Protein AF-A0A535B1X2-F1 (afdb_monomer_lite)

Structure (mmCIF, N/CA/C/O backbone):
data_AF-A0A535B1X2-F1
#
_entry.id   AF-A0A535B1X2-F1
#
loop_
_atom_site.group_PDB
_atom_site.id
_atom_site.type_symbol
_atom_site.label_atom_id
_atom_site.label_alt_id
_atom_site.label_comp_id
_atom_site.label_asym_id
_atom_site.label_entity_id
_atom_site.label_seq_id
_atom_site.pdbx_PDB_ins_code
_atom_site.Cartn_x
_atom_site.Cartn_y
_atom_site.Cartn_z
_atom_site.occupancy
_atom_site.B_iso_or_equiv
_atom_site.auth_seq_id
_atom_site.auth_comp_id
_atom_site.auth_asym_id
_atom_site.auth_atom_id
_atom_site.pdbx_PDB_model_num
ATOM 1 N N . MET A 1 1 ? 29.836 16.258 13.576 1.00 30.58 1 MET A N 1
ATOM 2 C CA . MET A 1 1 ? 28.555 16.987 13.511 1.00 30.58 1 MET A CA 1
ATOM 3 C C . MET A 1 1 ? 27.485 15.928 13.637 1.00 30.58 1 MET A C 1
ATOM 5 O O . MET A 1 1 ? 27.373 15.105 12.743 1.00 30.58 1 MET A O 1
ATOM 9 N N . ASP A 1 2 ? 26.853 15.843 14.806 1.00 29.33 2 ASP A N 1
ATOM 10 C CA . ASP A 1 2 ? 25.882 14.792 15.106 1.00 29.33 2 ASP A CA 1
ATOM 11 C C . ASP A 1 2 ? 24.628 14.967 14.247 1.00 29.33 2 ASP A C 1
ATOM 13 O O . ASP A 1 2 ? 23.890 15.942 14.408 1.00 29.33 2 ASP A O 1
ATOM 17 N N . ASP A 1 3 ? 24.378 14.000 13.364 1.00 29.58 3 ASP A N 1
ATOM 18 C CA . ASP A 1 3 ? 23.101 13.832 12.674 1.00 29.58 3 ASP A CA 1
ATOM 19 C C . ASP A 1 3 ? 22.027 13.481 13.708 1.00 29.58 3 ASP A C 1
ATOM 21 O O . ASP A 1 3 ? 21.724 12.315 13.986 1.00 29.58 3 ASP A O 1
ATOM 25 N N . ARG A 1 4 ? 21.431 14.511 14.312 1.00 31.84 4 ARG A N 1
ATOM 26 C CA . ARG A 1 4 ? 20.201 14.376 15.093 1.00 31.84 4 ARG A CA 1
ATOM 27 C C . ARG A 1 4 ? 19.074 13.991 14.138 1.00 31.84 4 ARG A C 1
ATOM 29 O O . ARG A 1 4 ? 18.339 14.842 13.647 1.00 31.84 4 ARG A O 1
ATOM 36 N N . LYS A 1 5 ? 18.933 12.689 13.875 1.00 33.06 5 LYS A N 1
ATOM 37 C CA . LYS A 1 5 ? 17.772 12.110 13.190 1.00 33.06 5 LYS A CA 1
ATOM 38 C C . LYS A 1 5 ? 16.528 12.388 14.031 1.00 33.06 5 LYS A C 1
ATOM 40 O O . LYS A 1 5 ? 16.243 11.679 14.995 1.00 33.06 5 LYS A O 1
ATOM 45 N N . LEU A 1 6 ? 15.804 13.449 13.682 1.00 30.48 6 LEU A N 1
ATOM 46 C CA . LEU A 1 6 ? 14.507 13.769 14.267 1.00 30.48 6 LEU A CA 1
ATOM 47 C C . LEU A 1 6 ? 13.565 12.587 14.013 1.00 30.48 6 LEU A C 1
ATOM 49 O O . LEU A 1 6 ? 13.223 12.265 12.876 1.00 30.48 6 LEU A O 1
ATOM 53 N N . SER A 1 7 ? 13.176 11.899 15.084 1.00 39.72 7 SER A N 1
ATOM 54 C CA . SER A 1 7 ? 12.207 10.807 15.006 1.00 39.72 7 SER A CA 1
ATOM 55 C C . SER A 1 7 ? 10.840 11.357 14.583 1.00 39.72 7 SER A C 1
ATOM 57 O O . SER A 1 7 ? 10.452 12.440 15.019 1.00 39.72 7 SER A O 1
ATOM 59 N N . ARG A 1 8 ? 10.064 10.584 13.807 1.00 51.12 8 ARG A N 1
ATOM 60 C CA . ARG A 1 8 ? 8.679 10.904 13.382 1.00 51.12 8 ARG A CA 1
ATOM 61 C C . ARG A 1 8 ? 7.787 11.383 14.544 1.00 51.12 8 ARG A C 1
ATOM 63 O O . ARG A 1 8 ? 6.923 12.236 14.364 1.00 51.12 8 ARG A O 1
ATOM 70 N N . ARG A 1 9 ? 8.057 10.899 15.764 1.00 41.03 9 ARG A N 1
ATOM 71 C CA . ARG A 1 9 ? 7.376 11.305 17.007 1.00 41.03 9 ARG A CA 1
ATOM 72 C C . ARG A 1 9 ? 7.639 12.759 17.416 1.00 41.03 9 ARG A C 1
ATOM 74 O O . ARG A 1 9 ? 6.798 13.353 18.078 1.00 41.03 9 ARG A O 1
ATOM 81 N N . GLN A 1 10 ? 8.790 13.330 17.064 1.00 32.81 10 GLN A N 1
ATOM 82 C CA . GLN A 1 10 ? 9.128 14.723 17.370 1.00 32.81 10 GLN A CA 1
ATOM 83 C C . GLN A 1 10 ? 8.501 15.705 16.376 1.00 32.81 10 GLN A C 1
ATOM 85 O O . GLN A 1 10 ? 8.113 16.790 16.791 1.00 32.81 10 GLN A O 1
ATOM 90 N N . LEU A 1 11 ? 8.304 15.303 15.115 1.00 39.34 11 LEU A N 1
ATOM 91 C CA . LEU A 1 11 ? 7.596 16.112 14.113 1.00 39.34 11 LEU A CA 1
ATOM 92 C C . LEU A 1 11 ? 6.110 16.285 14.462 1.00 39.34 11 LEU A C 1
ATOM 94 O O . LEU A 1 11 ? 5.593 17.395 14.420 1.00 39.34 11 LEU A O 1
ATOM 98 N N . LEU A 1 12 ? 5.447 15.220 14.923 1.00 39.75 12 LEU A N 1
ATOM 99 C CA . LEU A 1 12 ? 4.053 15.297 15.383 1.00 39.75 12 LEU A CA 1
ATOM 100 C C . LEU A 1 12 ? 3.889 16.081 16.697 1.00 39.75 12 LEU A C 1
ATOM 102 O O . LEU A 1 12 ? 2.833 16.655 16.934 1.00 39.75 12 LEU A O 1
ATOM 106 N N . LYS A 1 13 ? 4.932 16.155 17.536 1.00 36.53 13 LYS A N 1
ATOM 107 C CA . LYS A 1 13 ? 4.948 17.030 18.724 1.00 36.53 13 LYS A CA 1
ATOM 108 C C . LYS A 1 13 ? 5.249 18.497 18.390 1.00 36.53 13 LYS A C 1
ATOM 110 O O . LYS A 1 13 ? 4.891 19.369 19.173 1.00 36.53 13 LYS A O 1
ATOM 115 N N . ALA A 1 14 ? 5.897 18.765 17.257 1.00 34.00 14 ALA A N 1
ATOM 116 C CA . ALA A 1 14 ? 6.266 20.108 16.812 1.00 34.00 14 ALA A CA 1
ATOM 117 C C . ALA A 1 14 ? 5.193 20.791 15.942 1.00 34.00 14 ALA A C 1
ATOM 119 O O . ALA A 1 14 ? 5.290 21.990 15.708 1.00 34.00 14 ALA A O 1
ATOM 120 N N . ALA A 1 15 ? 4.137 20.078 15.530 1.00 42.81 15 ALA A N 1
ATOM 121 C CA . ALA A 1 15 ? 3.046 20.610 14.701 1.00 42.81 15 ALA A CA 1
ATOM 122 C C . ALA A 1 15 ? 2.224 21.754 15.350 1.00 42.81 15 ALA A C 1
ATOM 124 O O . ALA A 1 15 ? 1.310 22.283 14.727 1.00 42.81 15 ALA A O 1
ATOM 125 N N . GLY A 1 16 ? 2.562 22.166 16.578 1.00 38.59 16 GLY A N 1
ATOM 126 C CA . GLY A 1 16 ? 2.043 23.377 17.215 1.00 38.59 16 GLY A CA 1
ATOM 127 C C . GLY A 1 16 ? 2.745 24.680 16.810 1.00 38.59 16 GLY A C 1
ATOM 128 O O . GLY A 1 16 ? 2.289 25.744 17.216 1.00 38.59 16 GLY A O 1
ATOM 129 N N . ALA A 1 17 ? 3.834 24.653 16.035 1.00 35.62 17 ALA A N 1
ATOM 130 C CA . ALA A 1 17 ? 4.477 25.881 15.572 1.00 35.62 17 ALA A CA 1
ATOM 131 C C . ALA A 1 17 ? 5.267 25.681 14.269 1.00 35.62 17 ALA A C 1
ATOM 133 O O . ALA A 1 17 ? 6.119 24.804 14.184 1.00 35.62 17 ALA A O 1
ATOM 134 N N . LEU A 1 18 ? 5.050 26.615 13.335 1.00 34.00 18 LEU A N 1
ATOM 135 C CA . LEU A 1 18 ? 5.799 26.894 12.100 1.00 34.00 18 LEU A CA 1
ATOM 136 C C . LEU A 1 18 ? 5.332 26.169 10.828 1.00 34.00 18 LEU A C 1
ATOM 138 O O . LEU A 1 18 ? 5.252 24.948 10.736 1.00 34.00 18 LEU A O 1
ATOM 142 N N . GLY A 1 19 ? 5.029 27.000 9.828 1.00 36.72 19 GLY A N 1
ATOM 143 C CA . GLY A 1 19 ? 4.620 26.596 8.495 1.00 36.72 19 GLY A CA 1
ATOM 144 C C . GLY A 1 19 ? 5.761 26.075 7.619 1.00 36.72 19 GLY A C 1
ATOM 145 O O . GLY A 1 19 ? 6.931 26.376 7.827 1.00 36.72 19 GLY A O 1
ATOM 146 N N . VAL A 1 20 ? 5.322 25.352 6.586 1.00 42.34 20 VAL A N 1
ATOM 147 C CA . VAL A 1 20 ? 6.020 24.919 5.364 1.00 42.34 20 VAL A CA 1
ATOM 148 C C . VAL A 1 20 ? 7.210 23.966 5.544 1.00 42.34 20 VAL A C 1
ATOM 150 O O . VAL A 1 20 ? 8.355 24.382 5.660 1.00 42.34 20 VAL A O 1
ATOM 153 N N . ALA A 1 21 ? 6.932 22.668 5.389 1.00 30.30 21 ALA A N 1
ATOM 154 C CA . ALA A 1 21 ? 7.736 21.740 4.588 1.00 30.30 21 ALA A CA 1
ATOM 155 C C . ALA A 1 21 ? 6.908 20.469 4.336 1.00 30.30 21 ALA A C 1
ATOM 157 O O . ALA A 1 21 ? 6.661 19.694 5.258 1.00 30.30 21 ALA A O 1
ATOM 158 N N . ALA A 1 22 ? 6.480 20.243 3.091 1.00 32.50 22 ALA A N 1
ATOM 159 C CA . ALA A 1 22 ? 5.973 18.948 2.643 1.00 32.50 22 ALA A CA 1
ATOM 160 C C . ALA A 1 22 ? 7.153 17.962 2.576 1.00 32.50 22 ALA A C 1
ATOM 162 O O . ALA A 1 22 ? 7.674 17.647 1.510 1.00 32.50 22 ALA A O 1
ATOM 163 N N . ALA A 1 23 ? 7.652 17.543 3.737 1.00 30.94 23 ALA A N 1
ATOM 164 C CA . ALA A 1 23 ? 8.520 16.385 3.820 1.00 30.94 23 ALA A CA 1
ATOM 165 C C . ALA A 1 23 ? 7.641 15.166 3.538 1.00 30.94 23 ALA A C 1
ATOM 167 O O . ALA A 1 23 ? 6.628 14.990 4.212 1.00 30.94 23 ALA A O 1
ATOM 168 N N . ALA A 1 24 ? 8.016 14.379 2.527 1.00 34.03 24 ALA A N 1
ATOM 169 C CA . ALA A 1 24 ? 7.374 13.131 2.134 1.00 34.03 24 ALA A CA 1
ATOM 170 C C . ALA A 1 24 ? 7.244 12.186 3.339 1.00 34.03 24 ALA A C 1
ATOM 172 O O . ALA A 1 24 ? 8.137 11.410 3.679 1.00 34.03 24 ALA A O 1
ATOM 173 N N . LEU A 1 25 ? 6.133 12.321 4.045 1.00 36.22 25 LEU A N 1
ATOM 174 C CA . LEU A 1 25 ? 5.546 11.254 4.817 1.00 36.22 25 LEU A CA 1
ATOM 175 C C . LEU A 1 25 ? 4.681 10.546 3.780 1.00 36.22 25 LEU A C 1
ATOM 177 O O . LEU A 1 25 ? 3.881 11.222 3.140 1.00 36.22 25 LEU A O 1
ATOM 181 N N . ASP A 1 26 ? 4.903 9.249 3.574 1.00 40.12 26 ASP A N 1
ATOM 182 C CA . ASP A 1 26 ? 4.067 8.381 2.738 1.00 40.12 26 ASP A CA 1
ATOM 183 C C . ASP A 1 26 ? 3.015 7.752 3.665 1.00 40.12 26 ASP A C 1
ATOM 185 O O . ASP A 1 26 ? 3.270 6.691 4.238 1.00 40.12 26 ASP A O 1
ATOM 189 N N . PRO A 1 27 ? 1.890 8.425 3.948 1.00 47.66 27 PRO A N 1
ATOM 190 C CA . PRO A 1 27 ? 0.829 7.851 4.741 1.00 47.66 27 PRO A CA 1
ATOM 191 C C . PRO A 1 27 ? 0.076 6.835 3.886 1.00 47.66 27 PRO A C 1
ATOM 193 O O . PRO A 1 27 ? -0.460 7.115 2.815 1.00 47.66 27 PRO A O 1
ATOM 196 N N . ILE A 1 28 ? 0.014 5.626 4.394 1.00 49.72 28 ILE A N 1
ATOM 197 C CA . ILE A 1 28 ? -0.879 4.585 3.932 1.00 49.72 28 ILE A CA 1
ATOM 198 C C . ILE A 1 28 ? -1.990 4.499 4.971 1.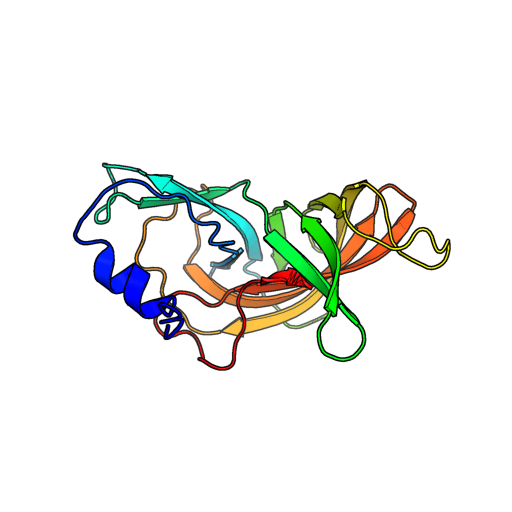00 49.72 28 ILE A C 1
ATOM 200 O O . ILE A 1 28 ? -1.745 4.652 6.168 1.00 49.72 28 ILE A O 1
ATOM 204 N N . LYS A 1 29 ? -3.234 4.296 4.542 1.00 53.19 29 LYS A N 1
ATOM 205 C CA . LYS A 1 29 ? -4.372 4.101 5.451 1.00 53.19 29 LYS A CA 1
ATOM 206 C C . LYS A 1 29 ? -5.138 2.854 5.057 1.00 53.19 29 LYS A C 1
ATOM 208 O O . LYS A 1 29 ? -5.422 2.653 3.880 1.00 53.19 29 LYS A O 1
ATOM 213 N N . ALA A 1 30 ? -5.495 2.052 6.055 1.00 48.06 30 ALA A N 1
ATOM 214 C CA . ALA A 1 30 ? -6.520 1.027 5.937 1.00 48.06 30 ALA A CA 1
ATOM 215 C C . ALA A 1 30 ? -7.694 1.422 6.843 1.00 48.06 30 ALA A C 1
ATOM 217 O O . ALA A 1 30 ? -7.479 1.828 7.980 1.00 48.06 30 ALA A O 1
ATOM 218 N N . PHE A 1 31 ? -8.924 1.331 6.358 1.00 50.84 31 PHE A N 1
ATOM 219 C CA . PHE A 1 31 ? -10.140 1.596 7.125 1.00 50.84 31 PHE A CA 1
ATOM 220 C C . PHE A 1 31 ? -10.906 0.291 7.278 1.00 50.84 31 PHE A C 1
ATOM 222 O O . PHE A 1 31 ? -11.159 -0.366 6.273 1.00 50.84 31 PHE A O 1
ATOM 229 N N . ALA A 1 32 ? -11.250 -0.087 8.507 1.00 44.78 32 ALA A N 1
ATOM 230 C CA . ALA A 1 32 ? -12.113 -1.225 8.795 1.00 44.78 32 ALA A CA 1
ATOM 231 C C . ALA A 1 32 ? -13.520 -0.707 9.126 1.00 44.78 32 ALA A C 1
ATOM 233 O O . ALA A 1 32 ? -13.666 0.211 9.931 1.00 44.78 32 ALA A O 1
ATOM 234 N N . ASP A 1 33 ? -14.537 -1.257 8.469 1.00 47.03 33 ASP A N 1
ATOM 235 C CA . ASP A 1 33 ? -15.943 -1.006 8.788 1.00 47.03 33 ASP A CA 1
ATOM 236 C C . ASP A 1 33 ? -16.447 -2.104 9.739 1.00 47.03 33 ASP A C 1
ATOM 238 O O . ASP A 1 33 ? -16.290 -3.296 9.442 1.00 47.03 33 ASP A O 1
ATOM 242 N N . ASP A 1 34 ? -16.992 -1.702 10.888 1.00 43.97 34 ASP A N 1
ATOM 243 C CA . ASP A 1 34 ? -17.413 -2.592 11.973 1.00 43.97 34 ASP A CA 1
ATOM 244 C C . ASP A 1 34 ? -18.949 -2.670 12.022 1.00 43.97 34 ASP A C 1
ATOM 246 O O . ASP A 1 34 ? -19.592 -1.921 12.753 1.00 43.97 34 ASP A O 1
ATOM 250 N N . ASP A 1 35 ? -19.533 -3.607 11.269 1.00 41.91 35 ASP A N 1
ATOM 251 C CA . ASP A 1 35 ? -20.857 -4.171 11.564 1.00 41.91 35 ASP A CA 1
ATOM 252 C C . ASP A 1 35 ? -20.934 -5.635 11.073 1.00 41.91 35 ASP A C 1
ATOM 254 O O . ASP A 1 35 ? -20.364 -6.013 10.039 1.00 41.91 35 ASP A O 1
ATOM 258 N N . GLU A 1 36 ? -21.549 -6.506 11.876 1.00 42.25 36 GLU A N 1
ATOM 259 C CA . GLU A 1 36 ? -21.380 -7.963 11.801 1.00 42.25 36 GLU A CA 1
ATOM 260 C C . GLU A 1 36 ? -21.897 -8.589 10.490 1.00 42.25 36 GLU A C 1
ATOM 262 O O . GLU A 1 36 ? -23.088 -8.578 10.184 1.00 42.25 36 GLU A O 1
ATOM 267 N N . GLY A 1 37 ? -20.983 -9.236 9.750 1.00 41.19 37 GLY A N 1
ATOM 268 C CA . GLY A 1 37 ? -21.324 -10.212 8.709 1.00 41.19 37 GLY A CA 1
ATOM 269 C C . GLY A 1 37 ? -20.895 -9.908 7.269 1.00 41.19 37 GLY A C 1
ATOM 270 O O . GLY A 1 37 ? -21.450 -10.527 6.371 1.00 41.19 37 GLY A O 1
ATOM 271 N N . SER A 1 38 ? -19.953 -8.987 7.010 1.00 52.22 38 SER A N 1
ATOM 272 C CA . SER A 1 38 ? -19.003 -8.959 5.855 1.00 52.22 38 SER A CA 1
ATOM 273 C C . SER A 1 38 ? -18.480 -7.548 5.525 1.00 52.22 38 SER A C 1
ATOM 275 O O . SER A 1 38 ? -18.387 -7.175 4.353 1.00 52.22 38 SER A O 1
ATOM 277 N N . GLY A 1 39 ? -18.101 -6.762 6.540 1.00 76.06 39 GLY A N 1
ATOM 278 C CA . GLY A 1 39 ? -17.464 -5.456 6.337 1.00 76.06 39 GLY A CA 1
ATOM 279 C C . GLY A 1 39 ? -16.292 -5.516 5.347 1.00 76.06 39 GLY A C 1
ATOM 280 O O . GLY A 1 39 ? -15.582 -6.527 5.231 1.00 76.06 39 GLY A O 1
ATOM 281 N N . ARG A 1 40 ? -16.101 -4.438 4.583 1.00 86.62 40 ARG A N 1
ATOM 282 C CA . ARG A 1 40 ? -14.964 -4.290 3.667 1.00 86.62 40 ARG A CA 1
ATOM 283 C C . ARG A 1 40 ? -13.910 -3.413 4.318 1.00 86.62 40 ARG A C 1
ATOM 285 O O . ARG A 1 40 ? -14.228 -2.458 5.014 1.00 86.62 40 ARG A O 1
ATOM 292 N N . VAL A 1 41 ? -12.654 -3.729 4.048 1.00 90.62 41 VAL A N 1
ATOM 293 C CA . VAL A 1 41 ? -11.543 -2.834 4.332 1.00 90.62 41 VAL A CA 1
ATOM 294 C C . VAL A 1 41 ? -11.285 -1.999 3.093 1.00 90.62 41 VAL A C 1
ATOM 296 O O . VAL A 1 41 ? -11.097 -2.559 2.009 1.00 90.62 41 VAL A O 1
ATOM 299 N N . SER A 1 42 ? -11.275 -0.679 3.253 1.00 91.12 42 SER A N 1
ATOM 300 C CA . SER A 1 42 ? -10.815 0.257 2.228 1.00 91.12 42 SER A CA 1
ATOM 301 C C . SER A 1 42 ? -9.350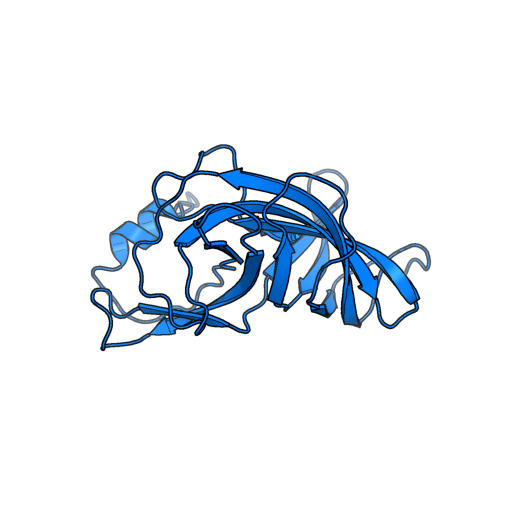 0.581 2.478 1.00 91.12 42 SER A C 1
ATOM 303 O O . SER A 1 42 ? -8.967 0.888 3.606 1.00 91.12 42 SER A O 1
ATOM 305 N N . TRP A 1 43 ? -8.512 0.473 1.454 1.00 91.25 43 TRP A N 1
ATOM 306 C CA . TRP A 1 43 ? -7.101 0.837 1.534 1.00 91.25 43 TRP A CA 1
ATOM 307 C C . TRP A 1 43 ? -6.804 1.947 0.537 1.00 91.25 43 TRP A C 1
ATOM 309 O O . TRP A 1 43 ? -7.338 1.953 -0.573 1.00 91.25 43 TRP A O 1
ATOM 319 N N . ASP A 1 44 ? -5.941 2.876 0.932 1.00 91.31 44 ASP A N 1
ATOM 320 C CA . ASP A 1 44 ? -5.530 4.000 0.099 1.00 91.31 44 ASP A CA 1
ATOM 321 C C . ASP A 1 44 ? -4.101 4.427 0.446 1.00 91.31 44 ASP A C 1
ATOM 323 O O . ASP A 1 44 ? -3.683 4.423 1.611 1.00 91.31 44 ASP A O 1
ATOM 327 N N . ILE A 1 45 ? -3.351 4.791 -0.585 1.00 92.75 45 ILE A N 1
ATOM 328 C CA . ILE A 1 45 ? -2.098 5.520 -0.460 1.00 92.75 45 ILE A CA 1
ATOM 329 C C . ILE A 1 45 ? -2.458 6.999 -0.501 1.00 92.75 45 ILE A C 1
ATOM 331 O O . ILE A 1 45 ? -2.770 7.534 -1.562 1.00 92.75 45 ILE A O 1
ATOM 335 N N . ILE A 1 46 ? -2.441 7.656 0.655 1.00 89.50 46 ILE A N 1
ATOM 336 C CA . ILE A 1 46 ? -3.116 8.941 0.839 1.00 89.50 46 ILE A CA 1
ATOM 337 C C . ILE A 1 46 ? -2.163 10.130 0.716 1.00 89.50 46 ILE A C 1
ATOM 339 O O . ILE A 1 46 ? -0.944 9.995 0.779 1.00 89.50 46 ILE A O 1
ATOM 343 N N . ASN A 1 47 ? -2.733 11.327 0.608 1.00 88.62 47 ASN A N 1
ATOM 344 C CA . ASN A 1 47 ? -2.050 12.593 0.858 1.00 88.62 47 ASN A CA 1
ATOM 345 C C . ASN A 1 47 ? -2.587 13.251 2.130 1.00 88.62 47 ASN A C 1
ATOM 347 O O . ASN A 1 47 ? -3.776 13.163 2.439 1.00 88.62 47 ASN A O 1
ATOM 351 N N . VAL A 1 48 ? -1.718 13.960 2.847 1.00 88.94 48 VAL A N 1
ATOM 352 C CA . VAL A 1 48 ? -2.137 14.860 3.928 1.00 88.94 48 VAL A CA 1
ATOM 353 C C . VAL A 1 48 ? -2.153 16.278 3.382 1.00 88.94 48 VAL A C 1
ATOM 355 O O . VAL A 1 48 ? -1.136 16.780 2.906 1.00 88.94 48 VAL A O 1
ATOM 358 N N . VAL A 1 49 ? -3.310 16.920 3.462 1.00 87.75 49 VAL A N 1
ATOM 359 C CA . VAL A 1 49 ? -3.531 18.292 3.003 1.00 87.75 49 VAL A CA 1
ATOM 360 C C . VAL A 1 49 ? -3.901 19.192 4.172 1.00 87.75 49 VAL A C 1
ATOM 362 O O . VAL A 1 49 ? -4.445 18.735 5.179 1.00 87.75 49 VAL A O 1
ATOM 365 N N . ALA A 1 50 ? -3.606 20.482 4.036 1.00 91.00 50 ALA A N 1
ATOM 366 C CA . ALA A 1 50 ? -4.092 21.482 4.972 1.00 91.00 50 ALA A CA 1
ATOM 367 C C . ALA A 1 50 ? -5.597 21.704 4.765 1.00 91.00 50 ALA A C 1
ATOM 369 O O . ALA A 1 50 ? -6.051 21.918 3.643 1.00 91.00 50 ALA A O 1
ATOM 370 N N . ASP A 1 51 ? -6.353 21.676 5.856 1.00 87.62 51 ASP A N 1
ATOM 371 C CA . ASP A 1 51 ? -7.788 21.938 5.886 1.00 87.62 51 ASP A CA 1
ATOM 372 C C . ASP A 1 51 ? -8.139 22.664 7.189 1.00 87.62 51 ASP A C 1
ATOM 374 O O . ASP A 1 51 ? -8.221 22.062 8.263 1.00 87.62 51 ASP A O 1
ATOM 378 N N . ALA A 1 52 ? -8.352 23.977 7.084 1.00 88.88 52 ALA A N 1
ATOM 379 C CA . ALA A 1 52 ? -8.656 24.851 8.216 1.00 88.88 52 ALA A CA 1
ATOM 380 C C . ALA A 1 52 ? -10.005 24.539 8.892 1.00 88.88 52 ALA A C 1
ATOM 382 O O . ALA A 1 52 ? -10.266 25.037 9.984 1.00 88.88 52 ALA A O 1
ATOM 383 N N . THR A 1 53 ? -10.859 23.717 8.274 1.00 87.31 53 THR A N 1
ATOM 384 C CA . THR A 1 53 ? -12.127 23.280 8.874 1.00 87.31 53 THR A CA 1
ATOM 385 C C . THR A 1 53 ? -11.947 22.121 9.858 1.00 87.31 53 THR A C 1
ATOM 387 O O . THR A 1 53 ? -12.869 21.809 10.613 1.00 87.31 53 THR A O 1
ATOM 390 N N . LYS A 1 54 ? -10.771 21.472 9.883 1.00 85.00 54 LYS A N 1
ATOM 391 C CA . LYS A 1 54 ? -10.469 20.363 10.800 1.00 85.00 54 LYS A CA 1
ATOM 392 C C . LYS A 1 54 ? -9.817 20.863 12.095 1.00 85.00 54 LYS A C 1
ATOM 394 O O . LYS A 1 54 ? -9.004 21.782 12.036 1.00 85.00 54 LYS A O 1
ATOM 399 N N . PRO A 1 55 ? -10.060 20.208 13.252 1.00 76.81 55 PRO A N 1
ATOM 400 C CA . PRO A 1 55 ? -9.507 20.621 14.551 1.00 76.81 55 PRO A CA 1
ATOM 401 C C . PRO A 1 55 ? -7.981 20.798 14.593 1.00 76.81 55 PRO A C 1
ATOM 403 O O . PRO A 1 55 ? -7.483 21.598 15.373 1.00 76.81 55 PRO A O 1
ATOM 406 N N . ASN A 1 56 ? -7.249 20.078 13.736 1.00 82.31 56 ASN A N 1
ATOM 407 C CA . ASN A 1 56 ? -5.785 20.120 13.654 1.00 82.31 56 ASN A CA 1
ATOM 408 C C . ASN A 1 56 ? -5.271 20.748 12.348 1.00 82.31 56 ASN A C 1
ATOM 410 O O . ASN A 1 56 ? -4.106 20.570 12.005 1.00 82.31 56 ASN A O 1
ATOM 414 N N . GLY A 1 57 ? -6.135 21.426 11.584 1.00 86.94 57 GLY A N 1
ATOM 415 C CA . GLY A 1 57 ? -5.766 22.076 10.324 1.00 86.94 57 GLY A CA 1
ATOM 416 C C . GLY A 1 57 ? -5.330 21.117 9.210 1.00 86.94 57 GLY A C 1
ATOM 417 O O . GLY A 1 57 ? -4.794 21.571 8.203 1.00 86.94 57 GLY A O 1
ATOM 418 N N . LEU A 1 58 ? -5.505 19.804 9.394 1.00 89.00 58 LEU A N 1
ATOM 419 C CA . LEU A 1 58 ? -5.030 18.753 8.498 1.00 89.00 58 LEU A CA 1
ATOM 420 C C . LEU A 1 58 ? -6.142 17.752 8.200 1.00 89.00 58 LEU A C 1
ATOM 422 O O . LEU A 1 58 ? -6.895 17.358 9.100 1.00 89.00 58 LEU A O 1
ATOM 426 N N . CYS A 1 59 ? -6.172 17.284 6.956 1.00 87.38 59 CYS A N 1
ATOM 427 C CA . CYS A 1 59 ? -7.028 16.194 6.530 1.00 87.38 59 CYS A CA 1
ATOM 428 C C . CYS A 1 59 ? -6.304 15.201 5.622 1.00 87.38 59 CYS A C 1
ATOM 430 O O . CYS A 1 59 ? -5.384 15.555 4.885 1.00 87.38 59 CYS A O 1
ATOM 432 N N . ILE A 1 60 ? -6.741 13.949 5.675 1.00 88.00 60 ILE A N 1
ATOM 433 C CA . ILE A 1 60 ? -6.291 12.875 4.792 1.00 88.00 60 ILE A CA 1
ATOM 434 C C . ILE A 1 60 ? -7.209 12.793 3.580 1.00 88.00 60 ILE A C 1
ATOM 436 O O . ILE A 1 60 ? -8.423 12.736 3.731 1.00 88.00 60 ILE A O 1
ATOM 440 N N . VAL A 1 61 ? -6.630 12.762 2.384 1.00 87.81 61 VAL A N 1
ATOM 441 C CA . VAL A 1 61 ? -7.346 12.621 1.111 1.00 87.81 61 VAL A CA 1
ATOM 442 C C . VAL A 1 61 ? -6.725 11.511 0.272 1.00 87.81 61 VAL A C 1
ATOM 444 O O . VAL A 1 61 ? -5.546 11.201 0.424 1.00 87.81 61 VAL A O 1
ATOM 447 N N . LYS A 1 62 ? -7.501 10.933 -0.645 1.00 87.50 62 LYS A N 1
ATOM 448 C CA . LYS A 1 62 ? -7.006 9.929 -1.594 1.00 87.50 62 LYS A CA 1
ATOM 449 C C . LYS A 1 62 ? -5.898 10.479 -2.506 1.00 87.50 62 LYS A C 1
ATOM 451 O O . LYS A 1 62 ? -5.779 11.693 -2.694 1.00 87.50 62 LYS A O 1
ATOM 456 N N . GLY A 1 63 ? -5.157 9.581 -3.157 1.00 86.06 63 GLY A N 1
ATOM 457 C CA . GLY A 1 63 ? -4.331 9.922 -4.327 1.00 86.06 63 GLY A CA 1
ATOM 458 C C . GLY A 1 63 ? -2.894 10.338 -4.014 1.00 86.06 63 GLY A C 1
ATOM 459 O O . GLY A 1 63 ? -2.300 11.127 -4.750 1.00 86.06 63 GLY A O 1
ATOM 460 N N . GLY A 1 64 ? -2.341 9.834 -2.920 1.00 91.62 64 GLY A N 1
ATOM 461 C CA . GLY A 1 64 ? -0.916 9.907 -2.633 1.00 91.62 64 GLY A CA 1
ATOM 462 C C . GLY A 1 64 ? -0.088 8.866 -3.370 1.00 91.62 64 GLY A C 1
ATOM 463 O O . GLY A 1 64 ? -0.556 8.127 -4.241 1.00 91.62 64 GLY A O 1
ATOM 464 N N . SER A 1 65 ? 1.186 8.827 -2.995 1.00 94.56 65 SER A N 1
ATOM 465 C CA . SER A 1 65 ? 2.169 7.874 -3.495 1.00 94.56 65 SER A CA 1
ATOM 466 C C . SER A 1 65 ? 3.007 7.332 -2.346 1.00 94.56 65 SER A C 1
ATOM 468 O O . SER A 1 65 ? 3.289 8.070 -1.408 1.00 94.56 65 SER A O 1
ATOM 470 N N . ALA A 1 66 ? 3.446 6.083 -2.447 1.00 94.81 66 ALA A N 1
ATOM 471 C CA . ALA A 1 66 ? 4.389 5.480 -1.517 1.00 94.81 66 ALA A CA 1
ATOM 472 C C . ALA A 1 66 ? 5.575 4.904 -2.282 1.00 94.81 66 ALA A C 1
ATOM 474 O O . ALA A 1 66 ? 5.434 4.477 -3.432 1.00 94.81 66 ALA A O 1
ATOM 475 N N . SER A 1 67 ? 6.749 4.899 -1.656 1.00 94.19 67 SER A N 1
ATOM 476 C CA . SER A 1 67 ? 7.954 4.318 -2.243 1.00 94.19 67 SER A CA 1
ATOM 477 C C . SER A 1 67 ? 8.545 3.182 -1.420 1.00 94.19 67 SER A C 1
ATOM 479 O O . SER A 1 67 ? 8.541 3.216 -0.192 1.00 94.19 67 SER A O 1
ATOM 481 N N . ALA A 1 68 ? 9.155 2.227 -2.114 1.00 92.56 68 ALA A N 1
ATOM 482 C CA . ALA A 1 68 ? 10.052 1.240 -1.530 1.00 92.56 68 ALA A CA 1
ATOM 483 C C . ALA A 1 68 ? 11.311 1.101 -2.379 1.00 92.56 68 ALA A C 1
ATOM 485 O O . ALA A 1 68 ? 11.312 1.371 -3.580 1.00 92.56 68 ALA A O 1
ATOM 486 N N . THR A 1 69 ? 12.393 0.677 -1.741 1.00 90.69 69 THR A N 1
ATOM 487 C CA . THR A 1 69 ? 13.705 0.592 -2.375 1.00 90.69 69 THR A CA 1
ATOM 488 C C . THR A 1 69 ? 14.239 -0.818 -2.207 1.00 90.69 69 THR A C 1
ATOM 490 O O . THR A 1 69 ? 14.271 -1.331 -1.085 1.00 90.69 69 THR A O 1
ATOM 493 N N . ALA A 1 70 ? 14.660 -1.447 -3.303 1.00 87.75 70 ALA A N 1
ATOM 494 C CA . ALA A 1 70 ? 15.418 -2.683 -3.211 1.00 87.75 70 ALA A CA 1
ATOM 495 C C . ALA A 1 70 ? 16.819 -2.367 -2.666 1.00 87.75 70 ALA A C 1
ATOM 497 O O . ALA A 1 70 ? 17.364 -1.280 -2.856 1.00 87.75 70 ALA A O 1
ATOM 498 N N . THR A 1 71 ? 17.364 -3.283 -1.868 1.00 82.31 71 THR A N 1
ATOM 499 C CA . THR A 1 71 ? 18.668 -3.074 -1.235 1.00 82.31 71 THR A CA 1
ATOM 500 C C . THR A 1 71 ? 19.593 -4.248 -1.483 1.00 82.31 71 THR A C 1
ATOM 502 O O . THR A 1 71 ? 19.193 -5.410 -1.409 1.00 82.31 71 THR A O 1
ATOM 505 N N . ASN A 1 72 ? 20.851 -3.917 -1.755 1.00 71.50 72 ASN A N 1
ATOM 506 C CA . ASN A 1 72 ? 21.886 -4.840 -2.185 1.00 71.50 72 ASN A CA 1
ATOM 507 C C . ASN A 1 72 ? 23.038 -4.794 -1.188 1.00 71.50 72 ASN A C 1
ATOM 509 O O . ASN A 1 72 ? 23.469 -3.708 -0.781 1.00 71.50 72 ASN A O 1
ATOM 513 N N . GLY A 1 73 ? 23.584 -5.960 -0.831 1.00 63.34 73 GLY A N 1
ATOM 514 C CA . GLY A 1 73 ? 24.768 -6.052 0.027 1.00 63.34 73 GLY A CA 1
ATOM 515 C C . GLY A 1 73 ? 24.619 -5.212 1.309 1.00 63.34 73 GLY A C 1
ATOM 516 O O . GLY A 1 73 ? 23.602 -5.351 1.985 1.00 63.34 73 GLY A O 1
ATOM 517 N N . PRO A 1 74 ? 25.575 -4.333 1.667 1.00 70.25 74 PRO A N 1
ATOM 518 C CA . PRO A 1 74 ? 25.515 -3.500 2.873 1.00 70.25 74 PRO A CA 1
ATOM 519 C C . PRO A 1 74 ? 24.491 -2.349 2.747 1.00 70.25 74 PRO A C 1
ATOM 521 O O . PRO A 1 74 ? 24.841 -1.177 2.870 1.00 70.25 74 PRO A O 1
ATOM 524 N N . HIS A 1 75 ? 23.223 -2.678 2.485 1.00 66.94 75 HIS A N 1
ATOM 525 C CA . HIS A 1 75 ? 22.084 -1.760 2.373 1.00 66.94 75 HIS A CA 1
ATOM 526 C C . HIS A 1 75 ? 22.227 -0.663 1.308 1.00 66.94 75 HIS A C 1
ATOM 528 O O . HIS A 1 75 ? 21.665 0.424 1.458 1.00 66.94 75 HIS A O 1
ATOM 534 N N . LYS A 1 76 ? 22.957 -0.919 0.215 1.00 76.44 76 LYS A N 1
ATOM 535 C CA . LYS A 1 76 ? 22.953 0.007 -0.922 1.00 76.44 76 LYS A CA 1
ATOM 536 C C . LYS A 1 76 ? 21.584 -0.042 -1.585 1.00 76.44 76 LYS A C 1
ATOM 538 O O . LYS A 1 76 ? 21.158 -1.103 -2.020 1.00 76.44 76 LYS A O 1
ATOM 543 N N . ALA A 1 77 ? 20.912 1.101 -1.621 1.00 74.44 77 ALA A N 1
ATOM 544 C CA . ALA A 1 77 ? 19.681 1.291 -2.367 1.00 74.44 77 ALA A CA 1
ATOM 545 C C . ALA A 1 77 ? 19.937 1.098 -3.867 1.00 74.44 77 ALA A C 1
ATOM 547 O O . ALA A 1 77 ? 20.746 1.827 -4.439 1.00 74.44 77 ALA A O 1
ATOM 548 N N . GLU A 1 78 ? 19.238 0.154 -4.485 1.00 81.75 78 GLU A N 1
ATOM 549 C CA . GLU A 1 78 ? 19.205 -0.033 -5.934 1.00 81.75 78 GLU A CA 1
ATOM 550 C C . GLU A 1 78 ? 17.769 -0.314 -6.352 1.00 81.75 78 GLU A C 1
ATOM 552 O O . GLU A 1 78 ? 17.128 -1.206 -5.810 1.00 81.75 78 GLU A O 1
ATOM 557 N N . GLY A 1 79 ? 17.249 0.437 -7.316 1.00 87.94 79 GLY A N 1
ATOM 558 C CA . GLY A 1 79 ? 15.854 0.341 -7.719 1.00 87.94 79 GLY A CA 1
ATOM 559 C C . GLY A 1 79 ? 14.905 0.906 -6.662 1.00 87.94 79 GLY A C 1
ATOM 560 O O . GLY A 1 79 ? 14.724 0.342 -5.583 1.00 87.94 79 GLY A O 1
ATOM 561 N N . ARG A 1 80 ? 14.230 2.003 -6.989 1.00 92.19 80 ARG A N 1
ATOM 562 C CA . ARG A 1 80 ? 13.138 2.545 -6.181 1.00 92.19 80 ARG A CA 1
ATOM 563 C C . ARG A 1 80 ? 11.835 2.396 -6.938 1.00 92.19 80 ARG A C 1
ATOM 565 O O . ARG A 1 80 ? 11.676 2.994 -7.999 1.00 92.19 80 ARG A O 1
ATOM 572 N N . ILE A 1 81 ? 10.907 1.634 -6.368 1.00 93.25 81 ILE A N 1
ATOM 573 C CA . ILE A 1 81 ? 9.527 1.587 -6.832 1.00 93.25 81 ILE A CA 1
ATOM 574 C C . ILE A 1 81 ? 8.723 2.689 -6.146 1.00 93.25 81 ILE A C 1
ATOM 576 O O . ILE A 1 81 ? 8.807 2.861 -4.932 1.00 93.25 81 ILE A O 1
ATOM 580 N N . THR A 1 82 ? 7.927 3.411 -6.923 1.00 96.12 82 THR A N 1
ATOM 581 C CA . THR A 1 82 ? 6.907 4.345 -6.447 1.00 96.12 82 THR A CA 1
ATOM 582 C C . THR A 1 82 ? 5.559 3.868 -6.956 1.00 96.12 82 THR A C 1
ATOM 584 O O . THR A 1 82 ? 5.419 3.604 -8.150 1.00 96.12 82 THR A O 1
ATOM 587 N N . VAL A 1 83 ? 4.563 3.766 -6.078 1.00 96.12 83 VAL A N 1
ATOM 588 C CA . VAL A 1 83 ? 3.203 3.367 -6.456 1.00 96.12 83 VAL A CA 1
ATOM 589 C C . VAL A 1 83 ? 2.165 4.346 -5.923 1.00 96.12 83 VAL A C 1
ATOM 591 O O . VAL A 1 83 ? 2.344 4.953 -4.870 1.00 96.12 83 VAL A O 1
ATOM 594 N N . THR A 1 84 ? 1.066 4.472 -6.655 1.00 97.06 84 THR A N 1
ATOM 595 C CA . THR A 1 84 ? -0.192 5.061 -6.178 1.00 97.06 84 THR A CA 1
ATOM 596 C C . THR A 1 84 ? -1.223 3.948 -6.054 1.00 97.06 84 THR A C 1
ATOM 598 O O . THR A 1 84 ? -1.012 2.848 -6.574 1.00 97.06 84 THR A O 1
ATOM 601 N N . GLY A 1 85 ? -2.348 4.203 -5.397 1.00 94.50 85 GLY A N 1
ATOM 602 C CA . GLY A 1 85 ? -3.489 3.309 -5.510 1.00 94.50 85 GLY A CA 1
ATOM 603 C C . GLY A 1 85 ? -4.417 3.315 -4.318 1.00 94.50 85 GLY A C 1
ATOM 604 O O . GLY A 1 85 ? -4.090 3.810 -3.244 1.00 94.50 85 GLY A O 1
ATOM 605 N N . HIS A 1 86 ? -5.582 2.738 -4.554 1.00 93.25 86 HIS A N 1
ATOM 606 C CA . HIS A 1 86 ? -6.606 2.501 -3.554 1.00 93.25 86 HIS A CA 1
ATOM 607 C C . HIS A 1 86 ? -7.440 1.293 -3.972 1.00 93.25 86 HIS A C 1
ATOM 609 O O . HIS A 1 86 ? -7.375 0.840 -5.122 1.00 93.25 86 HIS A O 1
ATOM 615 N N . GLY A 1 87 ? -8.246 0.773 -3.058 1.00 93.69 87 GLY A N 1
ATOM 616 C CA . GLY A 1 87 ? -9.133 -0.341 -3.340 1.00 93.69 87 GLY A CA 1
ATOM 617 C C . GLY A 1 87 ? -9.834 -0.859 -2.102 1.00 93.69 87 GLY A C 1
ATOM 618 O O . GLY A 1 87 ? -9.782 -0.260 -1.034 1.00 93.69 87 GLY A O 1
ATOM 619 N N . THR A 1 88 ? -10.492 -2.004 -2.249 1.00 93.62 88 THR A N 1
ATOM 620 C CA . THR A 1 88 ? -11.214 -2.628 -1.141 1.00 93.62 88 THR A CA 1
ATOM 621 C C . THR A 1 88 ? -11.066 -4.142 -1.151 1.00 93.62 88 THR A C 1
ATOM 623 O O . THR A 1 88 ? -10.960 -4.761 -2.213 1.00 93.62 88 THR A O 1
ATOM 626 N N . PHE A 1 89 ? -11.114 -4.761 0.022 1.00 94.25 89 PHE A N 1
ATOM 627 C CA . PHE A 1 89 ? -11.123 -6.215 0.185 1.00 94.25 89 PHE A CA 1
ATOM 628 C C . PHE A 1 89 ? -12.000 -6.627 1.380 1.00 94.25 89 PHE A C 1
ATOM 630 O O . PHE A 1 89 ? -12.361 -5.773 2.185 1.00 94.25 89 PHE A O 1
ATOM 637 N N . PRO A 1 90 ? -12.403 -7.903 1.516 1.00 92.25 90 PRO A N 1
ATOM 638 C CA . PRO A 1 90 ? -13.217 -8.336 2.651 1.00 92.25 90 PRO A CA 1
ATOM 639 C C . PRO A 1 90 ? -12.404 -8.289 3.946 1.00 92.25 90 PRO A C 1
ATOM 641 O O . PRO A 1 90 ? -11.244 -8.694 3.937 1.00 92.25 90 PRO A O 1
ATOM 644 N N . ASN A 1 91 ? -13.007 -7.877 5.060 1.00 90.38 91 ASN A N 1
ATOM 645 C CA . ASN A 1 91 ? -12.361 -7.883 6.374 1.00 90.38 91 ASN A CA 1
ATOM 646 C C . ASN A 1 91 ? -12.196 -9.322 6.912 1.00 90.38 91 ASN A C 1
ATOM 648 O O . ASN A 1 91 ? -12.924 -9.769 7.795 1.00 90.38 91 ASN A O 1
ATOM 652 N N . ALA A 1 92 ? -11.288 -10.094 6.313 1.00 87.94 92 ALA A N 1
ATOM 653 C CA . ALA A 1 92 ? -11.008 -11.477 6.673 1.00 87.94 92 ALA A CA 1
ATOM 654 C C . ALA A 1 92 ? -9.556 -11.844 6.342 1.00 87.94 92 ALA A C 1
ATOM 656 O O . ALA A 1 92 ? -9.091 -11.592 5.231 1.00 87.94 92 ALA A O 1
ATOM 657 N N . ASP A 1 93 ? -8.866 -12.516 7.267 1.00 90.19 93 ASP A N 1
ATOM 658 C CA . ASP A 1 93 ? -7.506 -13.023 7.040 1.00 90.19 93 ASP A CA 1
ATOM 659 C C . ASP A 1 93 ? -7.522 -14.337 6.242 1.00 90.19 93 ASP A C 1
ATOM 661 O O . ASP A 1 93 ? -7.271 -15.426 6.760 1.00 90.19 93 ASP A O 1
ATOM 665 N N . LYS A 1 94 ? -7.926 -14.257 4.973 1.00 88.50 94 LYS A N 1
ATOM 666 C CA . LYS A 1 94 ? -7.939 -15.396 4.048 1.00 88.50 94 LYS A CA 1
ATOM 667 C C . LYS A 1 94 ? -7.814 -14.942 2.602 1.00 88.50 94 LYS A C 1
ATOM 669 O O . LYS A 1 94 ? -8.221 -13.832 2.255 1.00 88.50 94 LYS A O 1
ATOM 674 N N . CYS A 1 95 ? -7.354 -15.851 1.743 1.00 95.12 95 CYS A N 1
ATOM 675 C CA . CYS A 1 95 ? -7.326 -15.606 0.308 1.00 95.12 95 CYS A CA 1
ATOM 676 C C . CYS A 1 95 ? -8.729 -15.275 -0.227 1.00 95.12 95 CYS A C 1
ATOM 678 O O . CYS A 1 95 ? -9.695 -15.994 0.049 1.00 95.12 95 CYS A O 1
ATOM 680 N N . SER A 1 96 ? -8.852 -14.204 -1.011 1.00 95.75 96 SER A N 1
ATOM 681 C CA . SER A 1 96 ? -10.126 -13.796 -1.607 1.00 95.75 96 SER A CA 1
ATOM 682 C C . SER A 1 96 ? -9.935 -13.050 -2.919 1.00 95.75 96 SER A C 1
ATOM 684 O O . SER A 1 96 ? -9.170 -12.095 -2.993 1.00 95.75 96 SER A O 1
ATOM 686 N N . LYS A 1 97 ? -10.711 -13.426 -3.940 1.00 96.31 97 LYS A N 1
ATOM 687 C CA . LYS A 1 97 ? -10.791 -12.703 -5.222 1.00 96.31 97 LYS A CA 1
ATOM 688 C C . LYS A 1 97 ? -11.831 -11.577 -5.222 1.00 96.31 97 LYS A C 1
ATOM 690 O O . LYS A 1 97 ? -11.951 -10.865 -6.211 1.00 96.31 97 LYS A O 1
ATOM 695 N N . ASN A 1 98 ? -12.597 -11.412 -4.139 1.00 94.38 98 ASN A N 1
ATOM 696 C CA . ASN A 1 98 ? -13.594 -10.344 -4.005 1.00 94.38 98 ASN A CA 1
ATOM 697 C C . ASN A 1 98 ? -12.922 -9.017 -3.613 1.00 94.38 98 ASN A C 1
ATOM 699 O O . ASN A 1 98 ? -13.124 -8.487 -2.518 1.00 94.38 98 ASN A O 1
ATOM 703 N N . VAL A 1 99 ? -12.083 -8.505 -4.503 1.00 95.94 99 VAL A N 1
ATOM 704 C CA . VAL A 1 99 ? -11.256 -7.322 -4.278 1.00 95.94 99 VAL A CA 1
ATOM 705 C C . VAL A 1 99 ? -11.451 -6.305 -5.389 1.00 95.94 99 VAL A C 1
ATOM 707 O O . VAL A 1 99 ? -11.788 -6.649 -6.519 1.00 95.94 99 VAL A O 1
ATOM 710 N N . THR A 1 100 ? -11.216 -5.043 -5.058 1.00 96.12 100 THR A N 1
ATOM 711 C CA . THR A 1 100 ? -11.047 -3.965 -6.028 1.00 96.12 100 THR A CA 1
ATOM 712 C C . THR A 1 100 ? -9.712 -3.284 -5.784 1.00 96.12 100 THR A C 1
ATOM 714 O O . THR A 1 100 ? -9.119 -3.405 -4.708 1.00 96.12 100 THR A O 1
ATOM 717 N N . GLY A 1 101 ? -9.263 -2.530 -6.776 1.00 95.19 101 GLY A N 1
ATOM 718 C CA . GLY A 1 101 ? -8.181 -1.581 -6.606 1.00 95.19 101 GLY A CA 1
ATOM 719 C C . GLY A 1 101 ? -7.067 -1.729 -7.615 1.00 95.19 101 GLY A C 1
ATOM 720 O O . GLY A 1 101 ? -7.069 -2.602 -8.487 1.00 95.19 101 GLY A O 1
ATOM 721 N N . GLY A 1 102 ? -6.104 -0.838 -7.476 1.00 96.69 102 GLY A N 1
ATOM 722 C CA . GLY A 1 102 ? -5.021 -0.666 -8.421 1.00 96.69 102 GLY A CA 1
ATOM 723 C C . GLY A 1 102 ? -4.488 0.751 -8.365 1.00 96.69 102 GLY A C 1
ATOM 724 O O . GLY A 1 102 ? -4.903 1.559 -7.533 1.00 96.69 102 GLY A O 1
ATOM 725 N N . GLY A 1 103 ? -3.581 1.046 -9.279 1.00 97.31 103 GLY A N 1
ATOM 726 C CA . GLY A 1 103 ? -2.974 2.358 -9.399 1.00 97.31 103 GLY A CA 1
ATOM 727 C C . GLY A 1 103 ? -1.839 2.350 -10.405 1.00 97.31 103 GLY A C 1
ATOM 728 O O . GLY A 1 103 ? -1.745 1.469 -11.265 1.00 97.31 103 GLY A O 1
ATOM 729 N N . THR A 1 104 ? -0.969 3.342 -10.290 1.00 97.88 104 THR A N 1
ATOM 730 C CA . THR A 1 104 ? 0.227 3.471 -11.121 1.00 97.88 104 THR A CA 1
ATOM 731 C C . THR A 1 104 ? 1.449 2.962 -10.376 1.00 97.88 104 THR A C 1
ATOM 733 O O . THR A 1 104 ? 1.498 2.989 -9.149 1.00 97.88 104 THR A O 1
ATOM 736 N N . TRP A 1 105 ? 2.464 2.543 -11.118 1.00 96.81 105 TRP A N 1
ATOM 737 C CA . TRP A 1 105 ? 3.780 2.210 -10.593 1.00 96.81 105 TRP A CA 1
ATOM 738 C C . TRP A 1 105 ? 4.868 2.774 -11.509 1.00 96.81 105 TRP A C 1
ATOM 740 O O . TRP A 1 105 ? 4.676 2.895 -12.722 1.00 96.81 105 TRP A O 1
ATOM 750 N N . SER A 1 106 ? 6.018 3.104 -10.938 1.00 95.62 106 SER A N 1
ATOM 751 C CA . SER A 1 106 ? 7.246 3.409 -11.668 1.00 95.62 106 SER A CA 1
ATOM 752 C C . SER A 1 106 ? 8.451 2.916 -10.885 1.00 95.62 106 SER A C 1
ATOM 754 O O . SER A 1 106 ? 8.450 2.943 -9.658 1.00 95.62 106 SER A O 1
ATOM 756 N N . ILE A 1 107 ? 9.471 2.447 -11.596 1.00 93.19 107 ILE A N 1
ATOM 757 C CA . ILE A 1 107 ? 10.754 2.051 -11.027 1.00 93.19 107 ILE A CA 1
ATOM 758 C C . ILE A 1 107 ? 11.836 2.932 -11.633 1.00 93.19 107 ILE A C 1
ATOM 760 O O . ILE A 1 107 ? 11.958 3.023 -12.854 1.00 93.19 107 ILE A O 1
ATOM 764 N N . VAL A 1 108 ? 12.610 3.568 -10.762 1.00 90.75 108 VAL A N 1
ATOM 765 C CA . VAL A 1 108 ? 13.796 4.359 -11.109 1.00 90.75 108 VAL A CA 1
ATOM 766 C C . VAL A 1 108 ? 15.038 3.718 -10.501 1.00 90.75 108 VAL A C 1
ATOM 768 O O . VAL A 1 108 ? 14.922 2.891 -9.597 1.00 90.75 108 VAL A O 1
ATOM 771 N N . ASP A 1 109 ? 16.220 4.083 -10.997 1.00 86.94 109 ASP A N 1
ATOM 77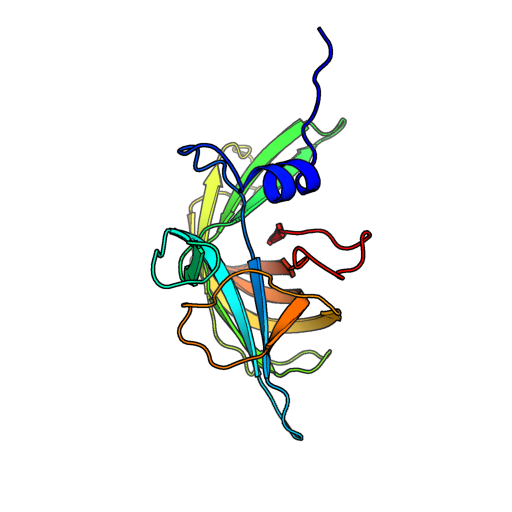2 C CA . ASP A 1 109 ? 17.519 3.621 -10.483 1.00 86.94 109 ASP A CA 1
ATOM 773 C C . ASP A 1 109 ? 17.684 2.087 -10.452 1.00 86.94 109 ASP A C 1
ATOM 775 O O . ASP A 1 109 ? 18.421 1.547 -9.627 1.00 86.94 109 ASP A O 1
ATOM 779 N N . SER A 1 110 ? 16.972 1.363 -11.326 1.00 83.19 110 SER A N 1
ATOM 780 C CA . SER A 1 110 ? 17.104 -0.089 -11.482 1.00 83.19 110 SER A CA 1
ATOM 781 C C . SER A 1 110 ? 18.277 -0.458 -12.385 1.00 83.19 110 SER A C 1
ATOM 783 O O . SER A 1 110 ? 18.590 0.269 -13.322 1.00 83.19 110 SER A O 1
ATOM 785 N N . SER A 1 111 ? 18.858 -1.638 -12.163 1.00 81.75 111 SER A N 1
ATOM 786 C CA . SER A 1 111 ? 19.802 -2.250 -13.104 1.00 81.75 111 SER A CA 1
ATOM 787 C C . SER A 1 111 ? 19.169 -2.468 -14.488 1.00 81.75 111 SER A C 1
ATOM 789 O O . SER A 1 111 ? 18.000 -2.846 -14.578 1.00 81.75 111 SER A O 1
ATOM 791 N N . ASP A 1 112 ? 19.970 -2.309 -15.547 1.00 82.31 112 ASP A N 1
ATOM 792 C CA . ASP A 1 112 ? 19.606 -2.654 -16.932 1.00 82.31 112 ASP A CA 1
ATOM 793 C C . ASP A 1 112 ? 19.603 -4.176 -17.196 1.00 82.31 112 ASP A C 1
ATOM 795 O O . ASP A 1 112 ? 19.393 -4.624 -18.325 1.00 82.31 112 ASP A O 1
ATOM 799 N N . ASP A 1 113 ? 19.846 -5.001 -16.171 1.00 84.94 113 ASP A N 1
ATOM 800 C CA . ASP A 1 113 ? 19.756 -6.455 -16.279 1.00 84.94 113 ASP A CA 1
ATOM 801 C C . ASP A 1 113 ? 18.323 -6.879 -16.667 1.00 84.94 113 ASP A C 1
ATOM 803 O O . ASP A 1 113 ? 17.369 -6.556 -15.953 1.00 84.94 113 ASP A O 1
ATOM 807 N N . PRO A 1 114 ? 18.131 -7.658 -17.749 1.00 82.44 114 PRO A N 1
ATOM 808 C CA . PRO A 1 114 ? 16.802 -8.053 -18.222 1.00 82.44 114 PRO A CA 1
ATOM 809 C C . PRO A 1 114 ? 16.012 -8.916 -17.222 1.00 82.44 114 PRO A C 1
ATOM 811 O O . PRO A 1 114 ? 14.811 -9.129 -17.398 1.00 82.44 114 PRO A O 1
ATOM 814 N N . ARG A 1 115 ? 16.660 -9.439 -16.174 1.00 83.56 115 ARG A N 1
ATOM 815 C CA . ARG A 1 115 ? 16.008 -10.177 -15.082 1.00 83.56 115 ARG A CA 1
ATOM 816 C C . ARG A 1 115 ? 15.355 -9.246 -14.061 1.00 83.56 115 ARG A C 1
ATOM 818 O O . ARG A 1 115 ? 14.430 -9.669 -13.361 1.00 83.56 115 ARG A O 1
ATOM 825 N N . CYS A 1 116 ? 15.804 -7.996 -13.969 1.00 85.50 116 CYS A N 1
ATOM 826 C CA . CYS A 1 116 ? 15.228 -7.007 -13.070 1.00 85.50 116 CYS A CA 1
ATOM 827 C C . CYS A 1 116 ? 13.807 -6.618 -13.510 1.00 85.50 116 CYS A C 1
ATOM 829 O O . CYS A 1 116 ? 13.402 -6.743 -14.667 1.00 85.50 116 CYS A O 1
ATOM 831 N N . PHE A 1 117 ? 12.988 -6.204 -12.546 1.00 86.88 117 PHE A N 1
ATOM 832 C CA . PHE A 1 117 ? 11.704 -5.572 -12.836 1.00 86.88 117 PHE A CA 1
ATOM 833 C C . PHE A 1 117 ? 11.943 -4.067 -12.941 1.00 86.88 117 PHE A C 1
ATOM 835 O O . PHE A 1 117 ? 12.407 -3.457 -11.983 1.00 86.88 117 PHE A O 1
ATOM 842 N N . SER A 1 118 ? 11.677 -3.492 -14.112 1.00 89.25 118 SER A N 1
ATOM 843 C CA . SER A 1 118 ? 11.893 -2.076 -14.412 1.00 89.25 118 SER A CA 1
ATOM 844 C C . SER A 1 118 ? 10.732 -1.513 -15.238 1.00 89.25 118 SER A C 1
ATOM 846 O O . SER A 1 118 ? 9.883 -2.260 -15.740 1.00 89.25 118 SER A O 1
ATOM 848 N N . GLY A 1 119 ? 10.687 -0.186 -15.361 1.00 91.44 119 GLY A N 1
ATOM 849 C CA . GLY A 1 119 ? 9.695 0.534 -16.157 1.00 91.44 119 GLY A CA 1
ATOM 850 C C . GLY A 1 119 ? 8.611 1.206 -15.318 1.00 91.44 119 GLY A C 1
ATOM 851 O O . GLY A 1 119 ? 8.799 1.504 -14.140 1.00 91.44 119 GLY A O 1
ATOM 852 N N . SER A 1 120 ? 7.477 1.482 -15.950 1.00 95.75 120 SER A N 1
ATOM 853 C CA . SER A 1 120 ? 6.320 2.115 -15.326 1.00 95.75 120 SER A CA 1
ATOM 854 C C . SER A 1 120 ? 5.027 1.661 -15.997 1.00 95.75 120 SER A C 1
ATOM 856 O O . SER A 1 120 ? 5.037 1.094 -17.092 1.00 95.75 120 SER A O 1
ATOM 858 N N . GLY A 1 121 ? 3.897 1.894 -15.338 1.00 97.56 121 GLY A N 1
ATOM 859 C CA . GLY A 1 121 ? 2.585 1.623 -15.909 1.00 97.56 121 GLY A CA 1
ATOM 860 C C . GLY A 1 121 ? 1.493 1.557 -14.857 1.00 97.56 121 GLY A C 1
ATOM 861 O O . GLY A 1 121 ? 1.614 2.108 -13.767 1.00 97.56 121 GLY A O 1
ATOM 862 N N . ASN A 1 122 ? 0.424 0.838 -15.186 1.00 98.38 122 ASN A N 1
ATOM 863 C CA . ASN A 1 122 ? -0.680 0.564 -14.268 1.00 98.38 122 ASN A CA 1
ATOM 864 C C . ASN A 1 122 ? -0.564 -0.840 -13.669 1.00 98.38 122 ASN A C 1
ATOM 866 O O . ASN A 1 122 ? 0.036 -1.733 -14.282 1.00 98.38 122 ASN A O 1
ATOM 870 N N . TYR A 1 123 ? -1.179 -1.041 -12.510 1.00 98.06 123 TYR A N 1
ATOM 871 C CA . TYR A 1 123 ? -1.457 -2.348 -11.923 1.00 98.06 123 TYR A CA 1
ATOM 872 C C . TYR A 1 123 ? -2.903 -2.401 -11.423 1.00 98.06 123 TYR A C 1
ATOM 874 O O . TYR A 1 123 ? -3.492 -1.371 -11.096 1.00 98.06 123 TYR A O 1
ATOM 882 N N . HIS A 1 124 ? -3.466 -3.603 -11.342 1.00 98.31 124 HIS A N 1
ATOM 883 C CA . HIS A 1 124 ? -4.727 -3.844 -10.644 1.00 98.31 124 HIS A CA 1
ATOM 884 C C . HIS A 1 124 ? -4.577 -4.987 -9.644 1.00 98.31 124 HIS A C 1
ATOM 886 O O . HIS A 1 124 ? -3.768 -5.902 -9.830 1.00 98.31 124 HIS A O 1
ATOM 892 N N . VAL A 1 125 ? -5.355 -4.918 -8.570 1.00 98.44 125 VAL A N 1
ATOM 893 C CA . VAL A 1 125 ? -5.408 -5.946 -7.533 1.00 98.44 125 VAL A CA 1
ATOM 894 C C . VAL A 1 125 ? -6.319 -7.075 -7.999 1.00 98.44 125 VAL A C 1
ATOM 896 O O . VAL A 1 125 ? -7.412 -6.846 -8.506 1.00 98.44 125 VAL A O 1
ATOM 899 N N . THR A 1 126 ? -5.851 -8.307 -7.835 1.00 98.25 126 THR A N 1
ATOM 900 C CA . THR A 1 126 ? -6.542 -9.523 -8.297 1.00 98.25 126 THR A CA 1
ATOM 901 C C . THR A 1 126 ? -6.970 -10.433 -7.153 1.00 98.25 126 THR A C 1
ATOM 903 O O . THR A 1 126 ? -7.889 -11.233 -7.315 1.00 98.25 126 THR A O 1
ATOM 906 N N . GLU A 1 127 ? -6.307 -10.334 -5.999 1.00 98.12 127 GLU A N 1
ATOM 907 C CA . GLU A 1 127 ? -6.586 -11.181 -4.842 1.00 98.12 127 GLU A CA 1
ATOM 908 C C . GLU A 1 127 ? -6.071 -10.528 -3.550 1.00 98.12 127 GLU A C 1
ATOM 910 O O . GLU A 1 127 ? -4.973 -9.973 -3.535 1.00 98.12 127 GLU A O 1
ATOM 915 N N . LEU A 1 128 ? -6.828 -10.628 -2.458 1.00 97.88 128 LEU A N 1
ATOM 916 C CA . LEU A 1 128 ? -6.316 -10.475 -1.096 1.00 97.88 128 LEU A CA 1
ATOM 917 C C . LEU A 1 128 ? -5.625 -11.781 -0.721 1.00 97.88 128 LEU A C 1
ATOM 919 O O . LEU A 1 128 ? -6.252 -12.828 -0.834 1.00 97.88 128 LEU A O 1
ATOM 923 N N . LEU A 1 129 ? -4.376 -11.732 -0.267 1.00 97.75 129 LEU A N 1
ATOM 924 C CA . LEU A 1 129 ? -3.639 -12.909 0.202 1.00 97.75 129 LEU A CA 1
ATOM 925 C C . LEU A 1 129 ? -3.699 -13.052 1.724 1.00 97.75 129 LEU A C 1
ATOM 927 O O . LEU A 1 129 ? -3.863 -14.161 2.223 1.00 97.75 129 LEU A O 1
ATOM 931 N N . SER A 1 130 ? -3.595 -11.942 2.453 1.00 96.56 130 SER A N 1
ATOM 932 C CA . SER A 1 130 ? -3.748 -11.907 3.911 1.00 96.56 130 SER A CA 1
ATOM 933 C C . SER A 1 130 ? -4.096 -10.503 4.386 1.00 96.56 130 SER A C 1
ATOM 935 O O . SER A 1 130 ? -3.639 -9.521 3.791 1.00 96.56 130 SER A O 1
ATOM 937 N N . TRP A 1 131 ? -4.826 -10.415 5.493 1.00 94.38 131 TRP A N 1
ATOM 938 C CA . TRP A 1 131 ? -5.143 -9.161 6.168 1.00 94.38 131 TRP A CA 1
ATOM 939 C C . TRP A 1 131 ? -4.950 -9.327 7.668 1.00 94.38 131 TRP A C 1
ATOM 941 O O . TRP A 1 131 ? -5.612 -10.142 8.304 1.00 94.38 131 TRP A O 1
ATOM 951 N N . ARG A 1 132 ? -4.051 -8.527 8.240 1.00 93.56 132 ARG A N 1
ATOM 952 C CA . ARG A 1 132 ? -3.779 -8.518 9.677 1.00 93.56 132 ARG A CA 1
ATOM 953 C C . ARG A 1 132 ? -4.122 -7.145 10.243 1.00 93.56 132 ARG A C 1
ATOM 955 O O . ARG A 1 132 ? -3.255 -6.267 10.200 1.00 93.56 132 ARG A O 1
ATOM 962 N N . PRO A 1 133 ? -5.354 -6.942 10.741 1.00 91.88 133 PRO A N 1
ATOM 963 C CA . PRO A 1 133 ? -5.721 -5.688 11.376 1.00 91.88 133 PRO A CA 1
ATOM 964 C C . PRO A 1 133 ? -4.921 -5.496 12.665 1.00 91.88 133 PRO A C 1
ATOM 966 O O . PRO A 1 133 ? -4.550 -6.453 13.350 1.00 91.88 133 PRO A O 1
ATOM 969 N N . ALA A 1 134 ? -4.671 -4.241 13.007 1.00 90.62 134 ALA A N 1
ATOM 970 C CA . ALA A 1 134 ? -4.062 -3.840 14.258 1.00 90.62 134 ALA A CA 1
ATOM 971 C C . ALA A 1 134 ? -4.754 -2.596 14.812 1.00 90.62 134 ALA A C 1
ATOM 973 O O . ALA A 1 134 ? -5.289 -1.755 14.087 1.00 90.62 134 ALA A O 1
ATOM 974 N N . VAL A 1 135 ? -4.698 -2.469 16.133 1.00 88.31 135 VAL A N 1
ATOM 975 C CA . VAL A 1 135 ? -5.177 -1.275 16.824 1.00 88.31 135 VAL A CA 1
ATOM 976 C C . VAL A 1 135 ? -4.379 -0.049 16.389 1.00 88.31 135 VAL A C 1
ATOM 978 O O . VAL A 1 135 ? -3.193 -0.138 16.073 1.00 88.31 135 VAL A O 1
ATOM 981 N N . GLY A 1 136 ? -5.029 1.106 16.395 1.00 87.00 136 GLY A N 1
ATOM 982 C CA . GLY A 1 136 ? -4.393 2.381 16.121 1.00 87.00 136 GLY A CA 1
ATOM 983 C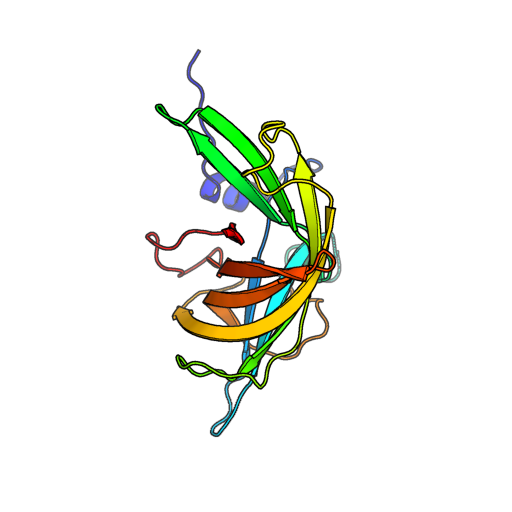 C . GLY A 1 136 ? -5.404 3.512 16.170 1.00 87.00 136 GLY A C 1
ATOM 984 O O . GLY A 1 136 ? -6.612 3.295 16.175 1.00 87.00 136 GLY A O 1
ATOM 985 N N . THR A 1 137 ? -4.910 4.738 16.243 1.00 87.06 137 THR A N 1
ATOM 986 C CA . THR A 1 137 ? -5.752 5.928 16.299 1.00 87.06 137 THR A CA 1
ATOM 987 C C . THR A 1 137 ? -5.203 6.975 15.357 1.00 87.06 137 THR A C 1
ATOM 989 O O . THR A 1 137 ? -4.001 7.258 15.333 1.00 87.06 137 THR A O 1
ATOM 992 N N . LEU A 1 138 ? -6.106 7.554 14.576 1.00 84.94 138 LEU A N 1
ATOM 993 C CA . LEU A 1 138 ? -5.802 8.621 13.651 1.00 84.94 138 LEU A CA 1
ATOM 994 C C . LEU A 1 138 ? -6.149 9.981 14.281 1.00 84.94 138 LEU A C 1
ATOM 996 O O . LEU A 1 138 ? -7.326 10.285 14.427 1.00 84.94 138 LEU A O 1
ATOM 1000 N N . PRO A 1 139 ? -5.157 10.817 14.647 1.00 83.62 139 PRO A N 1
ATOM 1001 C CA . PRO A 1 139 ? -5.408 12.089 15.326 1.00 83.62 139 PRO A CA 1
ATOM 1002 C C . PRO A 1 139 ? -5.716 13.255 14.369 1.00 83.62 139 PRO A C 1
ATOM 1004 O O . PRO A 1 139 ? -5.607 14.406 14.773 1.00 83.62 139 PRO A O 1
ATOM 1007 N N . ILE A 1 140 ? -6.043 13.008 13.098 1.00 83.94 140 ILE A N 1
ATOM 1008 C CA . ILE A 1 140 ? -6.385 14.055 12.116 1.00 83.94 140 ILE A CA 1
ATOM 1009 C C . ILE A 1 140 ? -7.653 13.670 11.354 1.00 83.94 140 ILE A C 1
ATOM 1011 O O . ILE A 1 140 ? -8.069 12.515 11.400 1.00 83.94 140 ILE A O 1
ATOM 1015 N N . GLY A 1 141 ? -8.277 14.639 10.682 1.00 81.81 141 GLY A N 1
ATOM 1016 C CA . GLY A 1 141 ? -9.507 14.393 9.935 1.00 81.81 141 GLY A CA 1
ATOM 1017 C C . GLY A 1 141 ? -9.300 13.427 8.768 1.00 81.81 141 GLY A C 1
ATOM 1018 O O . GLY A 1 141 ? -8.229 13.395 8.156 1.00 81.81 141 GLY A O 1
ATOM 1019 N N . ASP A 1 142 ? -10.352 12.684 8.443 1.00 80.88 142 ASP A N 1
ATOM 1020 C CA . ASP A 1 142 ? -10.450 11.884 7.227 1.00 80.88 142 ASP A CA 1
ATOM 1021 C C . ASP A 1 142 ? -11.399 12.567 6.229 1.00 80.88 142 ASP A C 1
ATOM 1023 O O . ASP A 1 142 ? -12.545 12.887 6.551 1.00 80.88 142 ASP A O 1
ATOM 1027 N N . CYS A 1 143 ? -10.882 12.850 5.036 1.00 86.44 143 CYS A N 1
ATOM 1028 C CA . CYS A 1 143 ? -11.567 13.474 3.907 1.00 86.44 143 CYS A CA 1
ATOM 1029 C C . CYS A 1 143 ? -11.496 12.581 2.661 1.00 86.44 143 CYS A C 1
ATOM 1031 O O . CYS A 1 143 ? -11.693 13.057 1.543 1.00 86.44 143 CYS A O 1
ATOM 1033 N N . THR A 1 144 ? -11.206 11.288 2.817 1.00 79.00 144 THR A N 1
ATOM 1034 C CA . THR A 1 144 ? -11.162 10.333 1.701 1.00 79.00 144 THR A CA 1
ATOM 1035 C C . THR A 1 144 ? -12.544 10.062 1.108 1.00 79.00 144 THR A C 1
ATOM 1037 O O . THR A 1 144 ? -12.631 9.542 -0.006 1.00 79.00 144 THR A O 1
ATOM 1040 N N . GLY A 1 145 ? -13.615 10.421 1.824 1.00 71.44 145 GLY A N 1
ATOM 1041 C CA . GLY A 1 145 ? -15.000 10.168 1.427 1.00 71.44 145 GLY A CA 1
ATOM 1042 C C . GLY A 1 145 ? -15.466 8.735 1.691 1.00 71.44 145 GLY A C 1
ATOM 1043 O O . GLY A 1 145 ? -16.592 8.406 1.332 1.00 71.44 145 GLY A O 1
ATOM 1044 N N . GLU A 1 146 ? -14.631 7.896 2.309 1.00 70.62 146 GLU A N 1
ATOM 1045 C CA . GLU A 1 146 ? -15.031 6.577 2.802 1.00 70.62 146 GLU A CA 1
ATOM 1046 C C . GLU A 1 146 ? -15.562 6.720 4.230 1.00 70.62 146 GLU A C 1
ATOM 1048 O O . GLU A 1 146 ? -14.907 7.310 5.088 1.00 70.62 146 GLU A O 1
ATOM 1053 N N . ALA A 1 147 ? -16.754 6.188 4.492 1.00 63.22 147 ALA A N 1
ATOM 1054 C CA . ALA A 1 147 ? -17.210 5.997 5.861 1.00 63.22 147 ALA A CA 1
ATOM 1055 C C . ALA A 1 147 ? -16.519 4.746 6.421 1.00 63.22 147 ALA A C 1
ATOM 1057 O O . ALA A 1 147 ? -16.553 3.692 5.792 1.00 63.22 147 ALA A O 1
ATOM 1058 N N . GLY A 1 148 ? -15.862 4.862 7.573 1.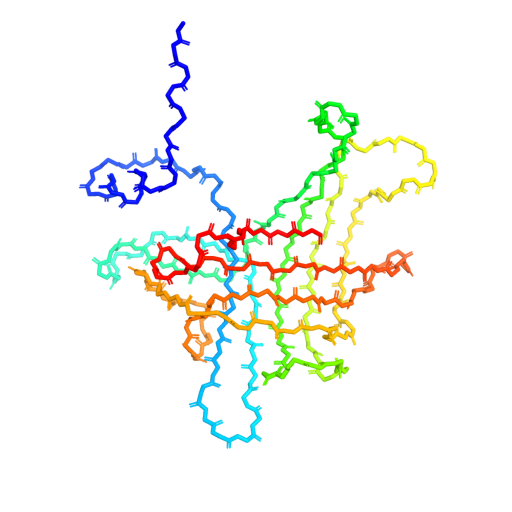00 74.12 148 GLY A N 1
ATOM 1059 C CA . GLY A 1 148 ? -15.227 3.723 8.229 1.00 74.12 148 GLY A CA 1
ATOM 1060 C C . GLY A 1 148 ? -14.348 4.132 9.404 1.00 74.12 148 GLY A C 1
ATOM 1061 O O . GLY A 1 148 ? -14.062 5.314 9.617 1.00 74.12 148 GLY A O 1
ATOM 1062 N N . THR A 1 149 ? -13.898 3.140 10.167 1.00 80.44 149 THR A N 1
ATOM 1063 C CA . THR A 1 149 ? -12.987 3.347 11.292 1.00 80.44 149 THR A CA 1
ATOM 1064 C C . THR A 1 149 ? -11.542 3.221 10.802 1.00 80.44 149 THR A C 1
ATOM 1066 O O . THR A 1 149 ? -11.168 2.185 10.243 1.00 80.44 149 THR A O 1
ATOM 1069 N N . PRO A 1 150 ? -10.680 4.237 11.000 1.00 83.81 150 PRO A N 1
ATOM 1070 C CA . PRO A 1 150 ? -9.263 4.122 10.677 1.00 83.81 150 PRO A CA 1
ATOM 1071 C C . PRO A 1 150 ? -8.632 2.944 11.420 1.00 83.81 150 PRO A C 1
ATOM 1073 O O . PRO A 1 150 ? -8.764 2.823 12.637 1.00 83.81 150 PRO A O 1
ATOM 1076 N N . SER A 1 151 ? -7.895 2.111 10.698 1.00 86.88 151 SER A N 1
ATOM 1077 C CA . SER A 1 151 ? -7.258 0.907 11.217 1.00 86.88 151 SER A CA 1
ATOM 1078 C C . SER A 1 151 ? -5.763 0.914 10.906 1.00 86.88 151 SER A C 1
ATOM 1080 O O . SER A 1 151 ? -5.321 1.389 9.858 1.00 86.88 151 SER A O 1
ATOM 1082 N N . SER A 1 152 ? -4.961 0.397 11.837 1.00 91.81 152 SER A N 1
ATOM 1083 C CA . SER A 1 152 ? -3.610 -0.047 11.484 1.00 91.81 152 SER A CA 1
ATOM 1084 C C . SER A 1 152 ? -3.704 -1.455 10.915 1.00 91.81 152 SER A C 1
ATOM 1086 O O . SER A 1 152 ? -4.680 -2.167 11.141 1.00 91.81 152 SER A O 1
ATOM 1088 N N . GLY A 1 153 ? -2.685 -1.905 10.203 1.00 92.94 153 GLY A N 1
ATOM 1089 C CA . GLY A 1 153 ? -2.669 -3.280 9.733 1.00 92.94 153 GLY A CA 1
ATOM 1090 C C . GLY A 1 153 ? -1.767 -3.507 8.545 1.00 92.94 153 GLY A C 1
ATOM 1091 O O . GLY A 1 153 ? -1.182 -2.580 7.990 1.00 92.94 153 GLY A O 1
ATOM 1092 N N . LEU A 1 154 ? -1.673 -4.776 8.167 1.00 94.75 154 LEU A N 1
ATOM 1093 C CA . LEU A 1 154 ? -0.865 -5.235 7.050 1.00 94.75 154 LEU A CA 1
ATOM 1094 C C . LEU A 1 154 ? -1.742 -6.033 6.089 1.00 94.75 154 LEU A C 1
ATOM 1096 O O . LEU A 1 154 ? -2.251 -7.103 6.434 1.00 94.75 154 LEU A O 1
ATOM 1100 N N . ALA A 1 155 ? -1.899 -5.507 4.878 1.00 96.25 155 ALA A N 1
ATOM 1101 C CA . ALA A 1 155 ? -2.541 -6.186 3.765 1.00 96.25 155 ALA A CA 1
ATOM 1102 C C . ALA A 1 155 ? -1.476 -6.696 2.795 1.00 96.25 155 ALA A C 1
ATOM 1104 O O . ALA A 1 155 ? -0.543 -5.975 2.445 1.00 96.25 155 ALA A O 1
ATOM 1105 N N . VAL A 1 156 ? -1.635 -7.933 2.334 1.00 97.81 156 VAL A N 1
ATOM 1106 C CA . VAL A 1 156 ? -0.830 -8.497 1.246 1.00 97.81 156 VAL A CA 1
ATOM 1107 C C . VAL A 1 156 ? -1.761 -8.762 0.076 1.00 97.81 156 VAL A C 1
ATOM 1109 O O . VAL A 1 156 ? -2.721 -9.523 0.201 1.00 97.81 156 VAL A O 1
ATOM 1112 N N . LEU A 1 157 ? -1.490 -8.128 -1.059 1.00 98.31 157 LEU A N 1
ATOM 1113 C CA . LEU A 1 157 ? -2.360 -8.110 -2.229 1.00 98.31 157 LEU A CA 1
ATOM 1114 C C . LEU A 1 157 ? -1.634 -8.706 -3.433 1.00 98.31 157 LEU A C 1
ATOM 1116 O O . LEU A 1 157 ? -0.498 -8.343 -3.726 1.00 98.31 157 LEU A O 1
ATOM 1120 N N . ARG A 1 158 ? -2.289 -9.588 -4.183 1.00 98.50 158 ARG A N 1
ATOM 1121 C CA . ARG A 1 158 ? -1.791 -10.040 -5.484 1.00 98.50 158 ARG A CA 1
ATOM 1122 C C . ARG A 1 158 ? -2.120 -8.999 -6.542 1.00 98.50 158 ARG A C 1
ATOM 1124 O O . ARG A 1 158 ? -3.290 -8.657 -6.725 1.00 98.50 158 ARG A O 1
ATOM 1131 N N . VAL A 1 159 ? -1.118 -8.576 -7.304 1.00 98.38 159 VAL A N 1
ATOM 1132 C CA . VAL A 1 159 ? -1.275 -7.574 -8.365 1.00 98.38 159 VAL A CA 1
ATOM 1133 C C . VAL A 1 159 ? -0.907 -8.129 -9.737 1.00 98.38 159 VAL A C 1
ATOM 1135 O O . VAL A 1 159 ? -0.028 -8.986 -9.873 1.00 98.38 159 VAL A O 1
ATOM 1138 N N . LEU A 1 160 ? -1.584 -7.622 -10.765 1.00 98.12 160 LEU A N 1
ATOM 1139 C CA . LEU A 1 160 ? -1.237 -7.828 -12.166 1.00 98.12 160 LEU A CA 1
ATOM 1140 C C . LEU A 1 160 ? -0.858 -6.479 -12.778 1.00 98.12 160 LEU A C 1
ATOM 1142 O O . LEU A 1 160 ? -1.668 -5.549 -12.834 1.00 98.12 160 LEU A O 1
ATOM 1146 N N . TYR A 1 161 ? 0.389 -6.381 -13.225 1.00 96.69 161 TYR A N 1
ATOM 1147 C CA . TYR A 1 161 ? 0.914 -5.212 -13.911 1.00 96.69 161 TYR A CA 1
ATOM 1148 C C . TYR A 1 161 ? 0.463 -5.207 -15.374 1.00 96.69 161 TYR A C 1
ATOM 1150 O O . TYR A 1 161 ? 0.299 -6.249 -16.007 1.00 96.69 161 TYR A O 1
ATOM 1158 N N . SER A 1 162 ? 0.304 -4.012 -15.933 1.00 95.75 162 SER A N 1
ATOM 1159 C CA . SER A 1 162 ? -0.070 -3.785 -17.340 1.00 95.75 162 SER A CA 1
ATOM 1160 C C . SER A 1 162 ? 0.906 -4.393 -18.355 1.00 95.75 162 SER A C 1
ATOM 1162 O O . SER A 1 162 ? 0.499 -4.709 -19.466 1.00 95.75 162 SER A O 1
ATOM 1164 N N . ASN A 1 163 ? 2.160 -4.641 -17.967 1.00 89.50 163 ASN A N 1
ATOM 1165 C CA . ASN A 1 163 ? 3.139 -5.381 -18.774 1.00 89.50 163 ASN A CA 1
ATOM 1166 C C . ASN A 1 163 ? 2.984 -6.918 -18.682 1.00 89.50 163 ASN A C 1
ATOM 1168 O O . ASN A 1 163 ? 3.864 -7.657 -19.115 1.00 89.50 163 ASN A O 1
ATOM 1172 N N . GLY A 1 164 ? 1.896 -7.411 -18.082 1.00 92.25 164 GLY A N 1
ATOM 1173 C CA . GLY A 1 164 ? 1.571 -8.833 -17.951 1.00 92.25 164 GLY A CA 1
ATOM 1174 C C . GLY A 1 164 ? 2.273 -9.552 -16.796 1.00 92.25 164 GLY A C 1
ATOM 1175 O O . GLY A 1 164 ? 1.933 -10.701 -16.501 1.00 92.25 164 GLY A O 1
ATOM 1176 N N . ARG A 1 165 ? 3.226 -8.909 -16.105 1.00 93.12 165 ARG A N 1
ATOM 1177 C CA . ARG A 1 165 ? 3.908 -9.511 -14.949 1.00 93.12 165 ARG A CA 1
ATOM 1178 C C . ARG A 1 165 ? 2.975 -9.543 -13.739 1.00 93.12 165 ARG A C 1
ATOM 1180 O O . ARG A 1 165 ? 2.192 -8.627 -13.503 1.00 93.12 165 ARG A O 1
ATOM 1187 N N . ARG A 1 166 ? 3.076 -10.611 -12.950 1.00 96.06 166 ARG A N 1
ATOM 1188 C CA . ARG A 1 166 ? 2.381 -10.747 -11.663 1.00 96.06 166 ARG A CA 1
ATOM 1189 C C . ARG A 1 166 ? 3.323 -10.363 -10.534 1.00 96.06 166 ARG A C 1
ATOM 1191 O O . ARG A 1 166 ? 4.520 -10.628 -10.624 1.00 96.06 166 ARG A O 1
ATOM 1198 N N . GLY A 1 167 ? 2.769 -9.797 -9.475 1.00 95.69 167 GLY A N 1
ATOM 1199 C CA . GLY A 1 167 ? 3.509 -9.456 -8.271 1.00 95.69 167 GLY A CA 1
ATOM 1200 C C . GLY A 1 167 ? 2.645 -9.534 -7.024 1.00 95.69 167 GLY A C 1
ATOM 1201 O O . GLY A 1 167 ? 1.479 -9.945 -7.064 1.00 95.69 167 GLY A O 1
ATOM 1202 N N . THR A 1 168 ? 3.246 -9.102 -5.928 1.00 97.25 168 THR A N 1
ATOM 1203 C CA . THR A 1 168 ? 2.587 -8.909 -4.643 1.00 97.25 168 THR A CA 1
ATOM 1204 C C . THR A 1 168 ? 2.858 -7.478 -4.209 1.00 97.25 168 THR A C 1
ATOM 1206 O O . THR A 1 168 ? 3.985 -7.018 -4.344 1.00 97.25 168 THR A O 1
ATOM 1209 N N . LEU A 1 169 ? 1.832 -6.795 -3.717 1.00 96.94 169 LEU A N 1
ATOM 1210 C CA . LEU A 1 169 ? 1.934 -5.499 -3.068 1.00 96.94 169 LEU A CA 1
ATOM 1211 C C . LEU A 1 169 ? 1.610 -5.699 -1.590 1.00 96.94 169 LEU A C 1
ATOM 1213 O O . LEU A 1 169 ? 0.487 -6.086 -1.251 1.00 96.94 169 LEU A O 1
ATOM 1217 N N . THR A 1 170 ? 2.577 -5.440 -0.717 1.00 96.31 170 THR A N 1
ATOM 1218 C CA . THR A 1 170 ? 2.298 -5.302 0.715 1.00 96.31 170 THR A CA 1
ATOM 1219 C C . THR A 1 170 ? 1.978 -3.849 1.010 1.00 96.31 170 THR A C 1
ATOM 1221 O O . THR A 1 170 ? 2.686 -2.953 0.562 1.00 96.31 170 THR A O 1
ATOM 1224 N N . VAL A 1 171 ? 0.929 -3.624 1.790 1.00 95.50 171 VAL A N 1
ATOM 1225 C CA . VAL A 1 171 ? 0.487 -2.310 2.252 1.00 95.50 171 VAL A CA 1
ATOM 1226 C C . VAL A 1 171 ? 0.424 -2.378 3.774 1.00 95.50 171 VAL A C 1
ATOM 1228 O O . VAL A 1 171 ? -0.402 -3.110 4.321 1.00 95.50 171 VAL A O 1
ATOM 1231 N N . SER A 1 172 ? 1.319 -1.669 4.460 1.00 94.50 172 SER A N 1
ATOM 1232 C CA . SER A 1 172 ? 1.385 -1.642 5.924 1.00 94.50 172 SER A CA 1
ATOM 1233 C C . SER A 1 172 ? 1.107 -0.237 6.441 1.00 94.50 172 SER A C 1
ATOM 1235 O O . SER A 1 172 ? 1.821 0.705 6.096 1.00 94.50 172 SER A O 1
ATOM 1237 N N . CYS A 1 173 ? 0.071 -0.122 7.270 1.00 91.75 173 CYS A N 1
ATOM 1238 C CA . CYS A 1 173 ? -0.353 1.106 7.927 1.00 91.75 173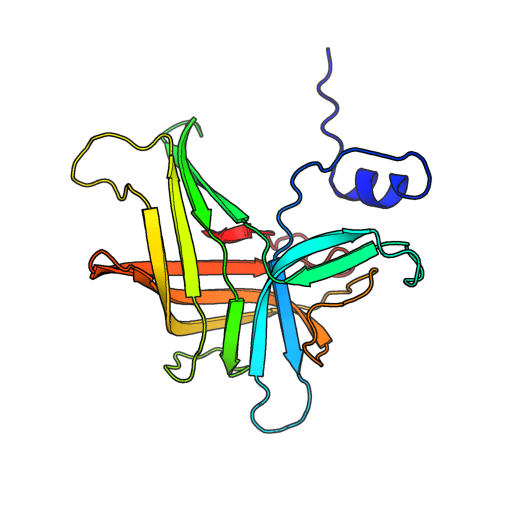 CYS A CA 1
ATOM 1239 C C . CYS A 1 173 ? -0.096 1.013 9.436 1.00 91.75 173 CYS A C 1
ATOM 1241 O O . CYS A 1 173 ? -0.708 0.205 10.132 1.00 91.75 173 CYS A O 1
ATOM 1243 N N . HIS A 1 174 ? 0.765 1.879 9.948 1.00 92.25 174 HIS A N 1
ATOM 1244 C CA . HIS A 1 174 ? 1.054 2.129 11.349 1.00 92.25 174 HIS A CA 1
ATOM 1245 C C . HIS A 1 174 ? 0.474 3.498 11.726 1.00 92.25 174 HIS A C 1
ATOM 1247 O O . HIS A 1 174 ? 1.110 4.544 11.545 1.00 92.25 174 HIS A O 1
ATOM 1253 N N . LEU A 1 175 ? -0.754 3.512 12.259 1.00 89.62 175 LEU A N 1
ATOM 1254 C CA . LEU A 1 175 ? -1.385 4.766 12.663 1.00 89.62 175 LEU A CA 1
ATOM 1255 C C . LEU A 1 175 ? -0.566 5.483 13.757 1.00 89.62 175 LEU A C 1
ATOM 1257 O O . LEU A 1 175 ? 0.051 4.831 14.600 1.00 89.62 175 LEU A O 1
ATOM 1261 N N . PRO A 1 176 ? -0.572 6.832 13.795 1.00 85.69 176 PRO A N 1
ATOM 1262 C CA . PRO A 1 176 ? 0.370 7.599 14.618 1.00 85.69 176 PRO A CA 1
ATOM 1263 C C . PRO A 1 176 ? 0.284 7.354 16.129 1.00 85.69 176 PRO A C 1
ATOM 1265 O O . PRO A 1 176 ? 1.260 7.582 16.846 1.00 85.69 176 PRO A O 1
ATOM 1268 N N . ALA A 1 177 ? -0.884 6.942 16.621 1.00 86.94 177 ALA A N 1
ATOM 1269 C CA . ALA A 1 177 ? -1.129 6.670 18.027 1.00 86.94 177 ALA A CA 1
ATOM 1270 C C . ALA A 1 177 ? -1.611 5.230 18.219 1.00 86.94 177 ALA A C 1
ATOM 1272 O O . ALA A 1 177 ? -2.368 4.708 17.406 1.00 86.94 177 ALA A O 1
ATOM 1273 N N . ASN A 1 178 ? -1.179 4.611 19.319 1.00 88.12 178 ASN A N 1
ATOM 1274 C CA . ASN A 1 178 ? -1.594 3.283 19.786 1.00 88.12 178 ASN A CA 1
ATOM 1275 C C . ASN A 1 178 ? -1.289 2.091 18.858 1.00 88.12 178 ASN A C 1
ATOM 1277 O O . ASN A 1 178 ? -1.554 0.962 19.256 1.00 88.12 178 ASN A O 1
ATOM 1281 N N . ALA A 1 179 ? -0.683 2.297 17.684 1.00 89.56 179 ALA A N 1
ATOM 1282 C CA . ALA A 1 179 ? -0.239 1.203 16.827 1.00 89.56 179 ALA A CA 1
ATOM 1283 C C . ALA A 1 179 ? 0.994 0.471 17.405 1.00 89.56 179 ALA A C 1
ATOM 1285 O O . ALA A 1 179 ? 1.869 1.110 18.007 1.00 89.56 179 ALA A O 1
ATOM 1286 N N . PRO A 1 180 ? 1.117 -0.861 17.218 1.00 89.81 180 PRO A N 1
ATOM 1287 C CA . PRO A 1 180 ? 2.272 -1.623 17.689 1.00 89.81 180 PRO A CA 1
ATOM 1288 C C . PRO A 1 180 ? 3.593 -1.092 17.123 1.00 89.81 180 PRO A C 1
ATOM 1290 O O . PRO A 1 180 ? 3.748 -0.948 15.914 1.00 89.81 180 PRO A O 1
ATOM 1293 N N . ALA A 1 181 ? 4.584 -0.851 17.986 1.00 88.31 181 ALA A N 1
ATOM 1294 C CA . ALA A 1 181 ? 5.868 -0.264 17.582 1.00 88.31 181 ALA A CA 1
ATOM 1295 C C . ALA A 1 181 ? 6.719 -1.164 16.662 1.00 88.31 181 ALA A C 1
ATOM 1297 O O . ALA A 1 181 ? 7.648 -0.676 16.026 1.00 88.31 181 ALA A O 1
ATOM 1298 N N . CYS A 1 182 ? 6.420 -2.465 16.608 1.00 87.94 182 CYS A N 1
ATOM 1299 C CA . CYS A 1 182 ? 7.068 -3.426 15.714 1.00 87.94 182 CYS A CA 1
ATOM 1300 C C . CYS A 1 182 ? 6.495 -3.424 14.286 1.00 87.94 182 CYS A C 1
ATOM 1302 O O . CYS A 1 182 ? 7.054 -4.075 13.408 1.00 87.94 182 CYS A O 1
ATOM 1304 N N . MET A 1 183 ? 5.386 -2.719 14.051 1.00 88.12 183 MET A N 1
ATOM 1305 C CA . MET A 1 183 ? 4.780 -2.576 12.732 1.00 88.12 183 MET A CA 1
ATOM 1306 C C . MET A 1 183 ? 5.477 -1.461 11.954 1.00 88.12 183 MET A C 1
ATOM 1308 O O . MET A 1 183 ? 5.715 -0.377 12.487 1.00 88.12 183 MET A O 1
ATOM 1312 N N . PHE A 1 184 ? 5.788 -1.723 10.688 1.00 88.94 184 PHE A N 1
ATOM 1313 C CA . PHE A 1 184 ? 6.321 -0.703 9.793 1.00 88.94 184 PHE A CA 1
ATOM 1314 C C . PHE A 1 184 ? 5.187 0.057 9.088 1.00 88.94 184 PHE A C 1
ATOM 1316 O O . PHE A 1 184 ? 4.080 -0.453 8.946 1.00 88.94 184 PHE A O 1
ATOM 1323 N N . GLU A 1 185 ? 5.486 1.269 8.629 1.00 91.31 185 GLU A N 1
ATOM 1324 C CA . GLU A 1 185 ? 4.647 2.046 7.706 1.00 91.31 185 GLU A CA 1
ATOM 1325 C C . GLU A 1 185 ? 5.293 1.970 6.324 1.00 91.31 185 GLU A C 1
ATOM 1327 O O . GLU A 1 185 ? 6.481 2.298 6.213 1.00 91.31 185 GLU A O 1
ATOM 1332 N N . GLY A 1 186 ? 4.549 1.568 5.294 1.00 92.12 186 GLY A N 1
ATOM 1333 C CA . GLY A 1 186 ? 5.030 1.609 3.912 1.00 92.12 186 GLY A CA 1
ATOM 1334 C C . GLY A 1 186 ? 4.542 0.461 3.030 1.00 92.12 186 GLY A C 1
ATOM 1335 O O . GLY A 1 186 ? 3.628 -0.287 3.386 1.00 92.12 186 GLY A O 1
ATOM 1336 N N . ILE A 1 187 ? 5.188 0.331 1.872 1.00 94.50 187 ILE A N 1
ATOM 1337 C CA . ILE A 1 187 ? 4.943 -0.731 0.890 1.00 94.50 187 ILE A CA 1
ATOM 1338 C C . ILE A 1 187 ? 6.159 -1.644 0.723 1.00 94.50 187 ILE A C 1
ATOM 1340 O O . ILE A 1 187 ? 7.278 -1.252 1.057 1.00 94.50 187 ILE A O 1
ATOM 1344 N N . THR A 1 188 ? 5.940 -2.830 0.151 1.00 89.31 188 THR A N 1
ATOM 1345 C CA . THR A 1 188 ? 6.989 -3.691 -0.430 1.00 89.31 188 THR A CA 1
ATOM 1346 C C . THR A 1 188 ? 6.482 -4.369 -1.688 1.00 89.31 188 THR A C 1
ATOM 1348 O O . THR A 1 188 ? 5.313 -4.830 -1.627 1.00 89.31 188 THR A O 1
#

Secondary structure (DSSP, 8-state):
-------HHHHHHHTTS----------EEEEE--STTTPEEEEEE-EEEE-TTSTTSEEEES---EEEEEEETTTEEEEEEEE--EEEEESSSS-BS--EEEEEEEEES--S-TTS--EEEEEEEEEEEEEEEE--B--SEE-SS--SEEEEEEEEEEEEETTS-EEEEEEEE--TBT--TT---EE-

Radius of gyration: 17.44 Å; chains: 1; bounding box: 50×42×39 Å

Sequence (188 aa):
MDDRKLSRRQLLKAAGALGVAAAALDPIKAFADDDEGSGRVSWDIINVVADATKPNGLCIVKGGSASATATNGPHKAEGRITVTGHGTFPNADKCSKNVTGGGTWSIVDSSDDPRCFSGSGNYHVTELLSWRPAVGTLPIGDCTGEAGTPSSGLAVLRVLYSNGRRGTLTVSCHLPANAPACMFEGIT

Foldseek 3Di:
DDPPPDPPLVVVVCLVDDDDDPDDDFAKWWFWADDPDWTKIKIFRWDWDQDPVKPSRIEIAGWHKFKDFDADDPRDTAKIKIWGKIWMDTPDFAKDQPIWMKTKMAIPRHDPPPVDDHGIAIKIFGIWHGKAWWDADAPIHYPHPDDGHIIFIKTWTWMATPVRDIDIKIAGHQHPGPGDPPTDHGID

pLDDT: mean 79.42, std 21.41, range [29.33, 98.5]